Protein AF-A0A2V4H1Y3-F1 (afdb_monomer_lite)

Secondary structure (DSSP, 8-state):
--HHHHHHHHHTTT----EEEEEEES-HHHHHHHHHHHHHHHHHH-S-EEEEEEESSSS--SHHHHHHHHHHHHHHHHHHHHTT-SS-EEE-SSS-HHHHHHHHHHTTTTT-SEEEEEEES-HHHHHHHHHHHHHHHHHHHTT--HHHHHHHHHHTHHHHHHHHS--GGGEEEEEEP--PPPHHHHHHHHHHHTT-BSTTT---HHHHHHHHHTTSEEE-SSBEEE-HHHHHHHHHH-

pLDDT: mean 91.22, std 4.79, range [60.06, 97.06]

Foldseek 3Di:
DCQLVVVVVQVVDPDDAQEEEDEEEPDQLGQLVVLLLLLVCCLPPNRHHYHYQYDDDQDDDDDVSVLSLLLSLLVSLVVCVVVPNPEAEAELQDDDPVSSVSCQVCCQLLRHPWYKHKDQQCVPVQVVLCVVCSVVSSVQRGPDDNVSSNVSCNVPVVSCCCNSPNDPVRMDIDIDDHDHDPPVVLVLLLVQQVKDWPVPSPDDPVVVVVCVVVQQWDDDPTIIHGGSVVPSSNSSSD

Structure (mmCIF, N/CA/C/O backbone):
data_AF-A0A2V4H1Y3-F1
#
_entry.id   AF-A0A2V4H1Y3-F1
#
loop_
_atom_site.group_PDB
_atom_site.id
_atom_site.type_symbol
_atom_site.label_atom_id
_atom_site.label_alt_id
_atom_site.label_comp_id
_atom_site.label_asym_id
_atom_site.label_entity_id
_atom_site.label_seq_id
_atom_site.pdbx_PDB_ins_code
_atom_site.Cartn_x
_atom_site.Cartn_y
_atom_site.Cartn_z
_atom_site.occupancy
_atom_site.B_iso_or_equiv
_atom_site.auth_seq_id
_atom_site.auth_comp_id
_atom_site.auth_asym_id
_atom_site.auth_atom_id
_atom_site.pdbx_PDB_model_num
ATOM 1 N N . MET A 1 1 ? -9.860 7.111 9.047 1.00 60.06 1 MET A N 1
ATOM 2 C CA . MET A 1 1 ? -9.194 5.808 8.823 1.00 60.06 1 MET A CA 1
ATOM 3 C C . MET A 1 1 ? -10.085 4.941 7.955 1.00 60.06 1 MET A C 1
ATOM 5 O O . MET A 1 1 ? -11.280 5.110 8.003 1.00 60.06 1 MET A O 1
ATOM 9 N N . VAL A 1 2 ? -9.510 4.139 7.063 1.00 72.06 2 VAL A N 1
ATOM 10 C CA . VAL A 1 2 ? -10.258 3.482 5.963 1.00 72.06 2 VAL A CA 1
ATOM 11 C C . VAL A 1 2 ? -9.762 2.054 5.691 1.00 72.06 2 VAL A C 1
ATOM 13 O O . VAL A 1 2 ? -10.053 1.446 4.661 1.00 72.06 2 VAL A O 1
ATOM 16 N N . VAL A 1 3 ? -8.914 1.540 6.587 1.00 81.12 3 VAL A N 1
ATOM 17 C CA . VAL A 1 3 ? -8.223 0.251 6.439 1.00 81.12 3 VAL A CA 1
ATOM 18 C C . VAL A 1 3 ? -9.096 -0.892 6.950 1.00 81.12 3 VAL A C 1
ATOM 20 O O . VAL A 1 3 ? -9.232 -1.910 6.270 1.00 81.12 3 VAL A O 1
ATOM 23 N N . SER A 1 4 ? -9.717 -0.719 8.117 1.00 88.38 4 SER A N 1
ATOM 24 C CA . SER A 1 4 ? -10.612 -1.702 8.731 1.00 88.38 4 SER A CA 1
ATOM 25 C C . SER A 1 4 ? -11.875 -1.935 7.898 1.00 88.38 4 SER A C 1
ATOM 27 O O . SER A 1 4 ? -12.385 -3.052 7.868 1.00 88.38 4 SER A O 1
ATOM 29 N N . GLU A 1 5 ? -12.326 -0.929 7.154 1.00 90.38 5 GLU A N 1
ATOM 30 C CA . GLU A 1 5 ? -13.484 -0.965 6.264 1.00 90.38 5 GLU A CA 1
ATOM 31 C C . GLU A 1 5 ? -13.247 -1.846 5.037 1.00 90.38 5 GLU A C 1
ATOM 33 O O . GLU A 1 5 ? -14.104 -2.668 4.707 1.00 90.38 5 GLU A O 1
ATOM 38 N N . VAL A 1 6 ? -12.091 -1.708 4.368 1.00 90.38 6 VAL A N 1
ATOM 39 C CA . VAL A 1 6 ? -11.708 -2.605 3.258 1.00 90.38 6 VAL A CA 1
ATOM 40 C C . VAL A 1 6 ? -11.494 -4.017 3.775 1.00 90.38 6 VAL A C 1
ATOM 42 O O . VAL A 1 6 ? -11.942 -4.971 3.143 1.00 90.38 6 VAL A O 1
ATOM 45 N N . PHE A 1 7 ? -10.843 -4.160 4.932 1.00 91.56 7 PHE A N 1
ATOM 46 C CA . PHE A 1 7 ? -10.626 -5.468 5.534 1.00 91.56 7 PHE A CA 1
ATOM 47 C C . PHE A 1 7 ? -11.957 -6.164 5.852 1.00 91.56 7 PHE A C 1
ATOM 49 O O . PHE A 1 7 ? -12.139 -7.325 5.497 1.00 91.56 7 PHE A O 1
ATOM 56 N N . TRP A 1 8 ? -12.911 -5.450 6.464 1.00 90.50 8 TRP A N 1
ATOM 57 C CA . TRP A 1 8 ? -14.263 -5.953 6.717 1.00 90.50 8 TRP A CA 1
ATOM 58 C C . TRP A 1 8 ? -14.967 -6.344 5.415 1.00 90.50 8 TRP A C 1
ATOM 60 O O . TRP A 1 8 ? -15.490 -7.451 5.323 1.00 90.50 8 TRP A O 1
ATOM 70 N N . TYR A 1 9 ? -14.934 -5.491 4.390 1.00 91.06 9 TYR A N 1
ATOM 71 C CA . TYR A 1 9 ? -15.562 -5.786 3.101 1.00 91.06 9 TYR A CA 1
ATOM 72 C C . TYR A 1 9 ? -15.002 -7.059 2.467 1.00 91.06 9 TYR A C 1
ATOM 74 O O . TYR A 1 9 ? -15.755 -7.978 2.157 1.00 91.06 9 TYR A O 1
ATOM 82 N N . LEU A 1 10 ? -13.676 -7.157 2.360 1.00 91.06 10 LEU A N 1
ATOM 83 C CA . LEU A 1 10 ? -13.005 -8.325 1.795 1.00 91.06 10 LEU A CA 1
ATOM 84 C C . LEU A 1 10 ? -13.256 -9.593 2.621 1.00 91.06 10 LEU A C 1
ATOM 86 O O . LEU A 1 10 ? -13.407 -10.667 2.048 1.00 91.06 10 LEU A O 1
ATOM 90 N N . ARG A 1 11 ? -13.370 -9.494 3.951 1.00 88.06 11 ARG A N 1
ATOM 91 C CA . ARG A 1 11 ? -13.709 -10.640 4.813 1.00 88.06 11 ARG A CA 1
ATOM 92 C C . ARG A 1 11 ? -15.127 -11.166 4.629 1.00 88.06 11 ARG A C 1
ATOM 94 O O . ARG A 1 11 ? -15.371 -12.315 4.979 1.00 88.06 11 ARG A O 1
ATOM 101 N N . ASN A 1 12 ? -16.037 -10.346 4.111 1.00 86.31 12 ASN A N 1
ATOM 102 C CA . ASN A 1 12 ? -17.394 -10.761 3.753 1.00 86.31 12 ASN A CA 1
ATOM 103 C C . ASN A 1 12 ? -17.487 -11.297 2.312 1.00 86.31 12 ASN A C 1
ATOM 105 O O . ASN A 1 12 ? -18.580 -11.592 1.836 1.00 86.31 12 ASN A O 1
ATOM 109 N N . THR A 1 13 ? -16.352 -11.434 1.622 1.00 85.69 13 THR A N 1
ATOM 110 C CA . THR A 1 13 ? -16.240 -12.174 0.358 1.00 85.69 13 THR A CA 1
ATOM 111 C C . THR A 1 13 ? -15.663 -13.573 0.609 1.00 85.69 13 THR A C 1
ATOM 113 O O . THR A 1 13 ? -15.287 -13.901 1.734 1.00 85.69 13 THR A O 1
ATOM 116 N N . ASP A 1 14 ? -15.528 -14.395 -0.435 1.00 81.94 14 ASP A N 1
ATOM 117 C CA . ASP A 1 14 ? -14.925 -15.738 -0.343 1.00 81.94 14 ASP A CA 1
ATOM 118 C C . ASP A 1 14 ? -13.389 -15.727 -0.127 1.00 81.94 14 ASP A C 1
ATOM 120 O O . ASP A 1 14 ? -12.725 -16.767 -0.179 1.00 81.94 14 ASP A O 1
ATOM 124 N N . GLU A 1 15 ? -12.795 -14.558 0.123 1.00 84.69 15 GLU A N 1
ATOM 125 C CA . GLU A 1 15 ? -11.355 -14.367 0.279 1.00 84.69 15 GLU A CA 1
ATOM 126 C C . GLU A 1 15 ? -10.879 -14.606 1.722 1.00 84.69 15 GLU A C 1
ATOM 128 O O . GLU A 1 15 ? -11.427 -14.107 2.711 1.00 84.69 15 GLU A O 1
ATOM 133 N N . LYS A 1 16 ? -9.773 -15.344 1.865 1.00 87.75 16 LYS A N 1
ATOM 134 C CA . LYS A 1 16 ? -9.133 -15.585 3.165 1.00 87.75 16 LYS A CA 1
ATOM 135 C C . LYS A 1 16 ? -8.037 -14.556 3.414 1.00 87.75 16 LYS A C 1
ATOM 137 O O . LYS A 1 16 ? -6.903 -14.749 2.995 1.00 87.75 16 LYS A O 1
ATOM 142 N N . LEU A 1 17 ? -8.361 -13.498 4.152 1.00 91.12 17 LEU A N 1
ATOM 143 C CA . LEU A 1 17 ? -7.362 -12.528 4.610 1.00 91.12 17 LEU A CA 1
ATOM 144 C C . LEU A 1 17 ? -6.677 -13.019 5.890 1.00 91.12 17 LEU A C 1
ATOM 146 O O . LEU A 1 17 ? -7.349 -13.312 6.883 1.00 91.12 17 LEU A O 1
ATOM 150 N N . PHE A 1 18 ? -5.349 -13.082 5.866 1.00 91.06 18 PHE A N 1
ATOM 151 C CA . PHE A 1 18 ? -4.512 -13.470 7.008 1.00 91.06 18 PHE A CA 1
ATOM 152 C C . PHE A 1 18 ? -3.329 -12.520 7.244 1.00 91.06 18 PHE A C 1
ATOM 154 O O . PHE A 1 18 ? -2.670 -12.622 8.281 1.00 91.06 18 PHE A O 1
ATOM 161 N N . ASP A 1 19 ? -3.083 -11.590 6.319 1.00 93.88 19 ASP A N 1
ATOM 162 C CA . ASP A 1 19 ? -1.960 -10.659 6.344 1.00 93.88 19 ASP A CA 1
ATOM 163 C C . ASP A 1 19 ? -2.414 -9.236 5.963 1.00 93.88 19 ASP A C 1
ATOM 165 O O . ASP A 1 19 ? -3.340 -9.071 5.162 1.00 93.88 19 ASP A O 1
ATOM 169 N N . VAL A 1 20 ? -1.798 -8.220 6.568 1.00 95.25 20 VAL A N 1
ATOM 170 C CA . VAL A 1 20 ? -2.053 -6.794 6.336 1.00 95.25 20 VAL A CA 1
ATOM 171 C C . VAL A 1 20 ? -0.732 -6.025 6.391 1.00 95.25 20 VAL A C 1
ATOM 173 O O . VAL A 1 20 ? -0.161 -5.819 7.463 1.00 95.25 20 VAL A O 1
ATOM 176 N N . SER A 1 21 ? -0.287 -5.515 5.245 1.00 96.31 21 SER A N 1
ATOM 177 C CA . SER A 1 21 ? 0.838 -4.578 5.169 1.00 96.31 21 SER A CA 1
ATOM 178 C C . SER A 1 21 ? 0.342 -3.136 5.294 1.00 96.31 21 SER A C 1
ATOM 180 O O . SER A 1 21 ? -0.512 -2.690 4.527 1.00 96.31 21 SER A O 1
ATOM 182 N N . LEU A 1 22 ? 0.883 -2.392 6.258 1.00 96.06 22 LEU A N 1
ATOM 183 C CA . LEU A 1 22 ? 0.564 -0.988 6.511 1.00 96.06 22 LEU A CA 1
ATOM 184 C C . LEU A 1 22 ? 1.765 -0.121 6.138 1.00 96.06 22 LEU A C 1
ATOM 186 O O . LEU A 1 22 ? 2.833 -0.251 6.738 1.00 96.06 22 LEU A O 1
ATOM 190 N N . ILE A 1 23 ? 1.575 0.779 5.175 1.00 95.75 23 ILE A N 1
ATOM 191 C CA . ILE A 1 23 ? 2.561 1.795 4.796 1.00 95.75 23 ILE A CA 1
ATOM 192 C C . ILE A 1 23 ? 2.151 3.122 5.440 1.00 95.75 23 ILE A C 1
ATOM 194 O O . ILE A 1 23 ? 1.017 3.567 5.258 1.00 95.75 23 ILE A O 1
ATOM 198 N N . PHE A 1 24 ? 3.045 3.747 6.204 1.00 94.50 24 PHE A N 1
ATOM 199 C CA . PHE A 1 24 ? 2.725 4.956 6.967 1.00 94.50 24 PHE A CA 1
ATOM 200 C C . PHE A 1 24 ? 3.947 5.853 7.198 1.00 94.50 24 PHE A C 1
ATOM 202 O O . PHE A 1 24 ? 5.081 5.404 7.064 1.00 94.50 24 PHE A O 1
ATOM 209 N N . THR A 1 25 ? 3.730 7.127 7.525 1.00 93.88 25 THR A N 1
ATOM 210 C CA . THR A 1 25 ? 4.806 8.100 7.783 1.00 93.88 25 THR A CA 1
ATOM 211 C C . THR A 1 25 ? 5.303 8.032 9.228 1.00 93.88 25 THR A C 1
ATOM 213 O O . THR A 1 25 ? 4.607 7.547 10.116 1.00 93.88 25 THR A O 1
ATOM 216 N N . ASP A 1 26 ? 6.499 8.561 9.486 1.00 91.69 26 ASP A N 1
ATOM 217 C CA . ASP A 1 26 ? 7.096 8.702 10.827 1.00 91.69 26 ASP A CA 1
ATOM 218 C C . ASP A 1 26 ? 6.431 9.809 11.682 1.00 91.69 26 ASP A C 1
ATOM 220 O O . ASP A 1 26 ? 7.078 10.514 12.450 1.00 91.69 26 ASP A O 1
ATOM 224 N N . ASP A 1 27 ? 5.124 10.000 11.519 1.00 92.75 27 ASP A N 1
ATOM 225 C CA . ASP A 1 27 ? 4.316 10.925 12.304 1.00 92.75 27 ASP A CA 1
ATOM 226 C C . ASP A 1 27 ? 3.672 10.198 13.494 1.00 92.75 27 ASP A C 1
ATOM 228 O O . ASP A 1 27 ? 3.141 9.094 13.354 1.00 92.75 27 ASP A O 1
ATOM 232 N N . GLU A 1 28 ? 3.719 10.806 14.679 1.00 92.94 28 GLU A N 1
ATOM 233 C CA . GLU A 1 28 ? 3.228 10.187 15.916 1.00 92.94 28 GLU A CA 1
ATOM 234 C C . GLU A 1 28 ? 1.710 9.960 15.901 1.00 92.94 28 GLU A C 1
ATOM 236 O O . GLU A 1 28 ? 1.246 8.935 16.408 1.00 92.94 28 GLU A O 1
ATOM 241 N N . GLU A 1 29 ? 0.939 10.862 15.282 1.00 92.25 29 GLU A N 1
ATOM 242 C CA . GLU A 1 29 ? -0.508 10.685 15.125 1.00 92.25 29 GLU A CA 1
ATOM 243 C C . GLU A 1 29 ? -0.817 9.521 14.193 1.00 92.25 29 GLU A C 1
ATOM 245 O O . GLU A 1 29 ? -1.682 8.687 14.476 1.00 92.25 29 GLU A O 1
ATOM 250 N N . ILE A 1 30 ? -0.051 9.410 13.109 1.00 92.75 30 ILE A N 1
ATOM 251 C CA . ILE A 1 30 ? -0.186 8.303 12.169 1.00 92.75 30 ILE A CA 1
ATOM 252 C C . ILE A 1 30 ? 0.199 6.969 12.821 1.00 92.75 30 ILE A C 1
ATOM 254 O O . ILE A 1 30 ? -0.528 5.988 12.656 1.00 92.75 30 ILE A O 1
ATOM 258 N N . LYS A 1 31 ? 1.281 6.909 13.606 1.00 94.94 31 LYS A N 1
ATOM 259 C CA . LYS A 1 31 ? 1.677 5.695 14.344 1.00 94.94 31 LYS A CA 1
ATOM 260 C C . LYS A 1 31 ? 0.615 5.251 15.347 1.00 94.94 31 LYS A C 1
ATOM 262 O O . LYS A 1 31 ? 0.301 4.061 15.412 1.00 94.94 31 LYS A O 1
ATOM 267 N N . ALA A 1 32 ? 0.049 6.190 16.107 1.00 96.06 32 ALA A N 1
ATOM 268 C CA . ALA A 1 32 ? -1.041 5.893 17.031 1.00 96.06 32 ALA A CA 1
ATOM 269 C C . ALA A 1 32 ? -2.267 5.351 16.277 1.00 96.06 32 ALA A C 1
ATOM 271 O O . ALA A 1 32 ? -2.814 4.313 16.652 1.00 96.06 32 ALA A O 1
ATOM 272 N N . GLY A 1 33 ? -2.633 5.975 15.152 1.00 95.25 33 GLY A N 1
ATOM 273 C CA . GLY A 1 33 ? -3.689 5.486 14.264 1.00 95.25 33 GLY A CA 1
ATOM 274 C C . GLY A 1 33 ? -3.420 4.076 13.725 1.00 95.25 33 GLY A C 1
ATOM 275 O O . GLY A 1 33 ? -4.311 3.231 13.744 1.00 95.25 33 GLY A O 1
ATOM 276 N N . VAL A 1 34 ? -2.186 3.777 13.307 1.00 95.69 34 VAL A N 1
ATOM 277 C CA . VAL A 1 34 ? -1.766 2.435 12.863 1.00 95.69 34 VAL A CA 1
ATOM 278 C C . VAL A 1 34 ? -1.957 1.398 13.969 1.00 95.69 34 VAL A C 1
ATOM 280 O O . VAL A 1 34 ? -2.551 0.347 13.727 1.00 95.69 34 VAL A O 1
ATOM 283 N N . ASN A 1 35 ? -1.514 1.690 15.192 1.00 97.06 35 ASN A N 1
ATOM 284 C CA . ASN A 1 35 ? -1.723 0.800 16.333 1.00 97.06 35 ASN A CA 1
ATOM 285 C C . ASN A 1 35 ? -3.217 0.609 16.641 1.00 97.06 35 ASN A C 1
ATOM 287 O O . ASN A 1 35 ? -3.638 -0.513 16.928 1.00 97.06 35 ASN A O 1
ATOM 291 N N . ALA A 1 36 ? -4.027 1.661 16.522 1.00 96.75 36 ALA A N 1
ATOM 292 C CA . ALA A 1 36 ? -5.471 1.575 16.702 1.00 96.75 36 ALA A CA 1
ATOM 293 C C . ALA A 1 36 ? -6.147 0.713 15.619 1.00 96.75 36 ALA A C 1
ATOM 295 O O . ALA A 1 36 ? -6.970 -0.135 15.955 1.00 96.75 36 ALA A O 1
ATOM 296 N N . VAL A 1 37 ? -5.736 0.823 14.346 1.0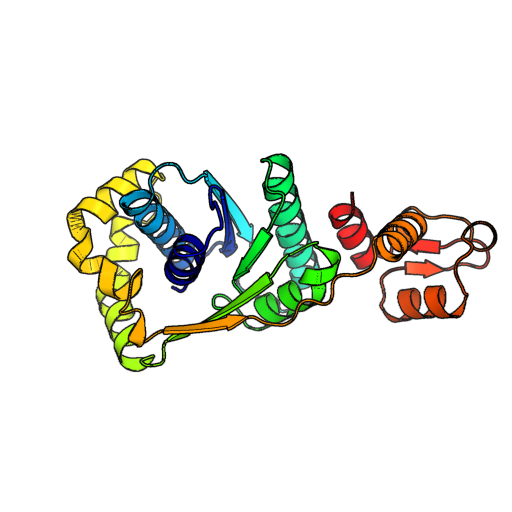0 95.88 37 VAL A N 1
ATOM 297 C CA . VAL A 1 37 ? -6.185 -0.068 13.253 1.00 95.88 37 VAL A CA 1
ATOM 298 C C . VAL A 1 37 ? -5.825 -1.527 13.544 1.00 95.88 37 VAL A C 1
ATOM 300 O O . VAL A 1 37 ? -6.664 -2.414 13.378 1.00 95.88 37 VAL A O 1
ATOM 303 N N . ILE A 1 38 ? -4.595 -1.792 13.995 1.00 96.56 38 ILE A N 1
ATOM 304 C CA . ILE A 1 38 ? -4.155 -3.147 14.361 1.00 96.56 38 ILE A CA 1
ATOM 305 C C . ILE A 1 38 ? -5.030 -3.696 15.490 1.00 96.56 38 ILE A C 1
ATOM 307 O O . ILE A 1 38 ? -5.524 -4.822 15.393 1.00 96.56 38 ILE A O 1
ATOM 311 N N . GLY A 1 39 ? -5.258 -2.890 16.531 1.00 96.38 39 GLY A N 1
ATOM 312 C CA . GLY A 1 39 ? -6.144 -3.229 17.640 1.00 96.38 39 GLY A CA 1
ATOM 313 C C . GLY A 1 39 ? -7.565 -3.541 17.169 1.00 96.38 39 GLY A C 1
ATOM 314 O O . GLY A 1 39 ? -8.099 -4.591 17.527 1.00 96.38 39 GLY A O 1
ATOM 315 N N . ALA A 1 40 ? -8.129 -2.693 16.304 1.00 96.19 40 ALA A N 1
ATOM 316 C CA . ALA A 1 40 ? -9.468 -2.839 15.738 1.00 96.19 40 ALA A CA 1
ATOM 317 C C . ALA A 1 40 ? -9.634 -4.139 14.945 1.00 96.19 40 ALA A C 1
ATOM 319 O O . ALA A 1 40 ? -10.628 -4.850 15.086 1.00 96.19 40 ALA A O 1
ATOM 320 N N . ILE A 1 41 ? -8.675 -4.465 14.077 1.00 95.38 41 ILE A N 1
ATOM 321 C CA . ILE A 1 41 ? -8.754 -5.657 13.225 1.00 95.38 41 ILE A CA 1
ATOM 322 C C . ILE A 1 41 ? -8.522 -6.922 14.061 1.00 95.38 41 ILE A C 1
ATOM 324 O O . ILE A 1 41 ? -9.270 -7.893 13.932 1.00 95.38 41 ILE A O 1
ATOM 328 N N . ARG A 1 42 ? -7.532 -6.935 14.961 1.00 94.56 42 ARG A N 1
ATOM 329 C CA . ARG A 1 42 ? -7.266 -8.112 15.806 1.00 94.56 42 ARG A CA 1
ATOM 330 C C . ARG A 1 42 ? -8.359 -8.385 16.821 1.00 94.56 42 ARG A C 1
ATOM 332 O O . ARG A 1 42 ? -8.636 -9.556 17.093 1.00 94.56 42 ARG A O 1
ATOM 339 N N . SER A 1 43 ? -8.983 -7.344 17.374 1.00 94.50 43 SER A N 1
ATOM 340 C CA . SER A 1 43 ? -10.061 -7.512 18.349 1.00 94.50 43 SER A CA 1
ATOM 341 C C . SER A 1 43 ? -11.199 -8.345 17.760 1.00 94.50 43 SER A C 1
ATOM 343 O O . SER A 1 43 ? -11.645 -9.281 18.430 1.00 94.50 43 SER A O 1
ATOM 345 N N . ARG A 1 44 ? -11.562 -8.072 16.496 1.00 92.31 44 ARG A N 1
ATOM 346 C CA . ARG A 1 44 ? -12.683 -8.680 15.766 1.00 92.31 44 ARG A CA 1
ATOM 347 C C . ARG A 1 44 ? -12.330 -9.949 14.982 1.00 92.31 44 ARG A C 1
ATOM 349 O O . ARG A 1 44 ? -13.144 -10.866 14.938 1.00 92.31 44 ARG A O 1
ATOM 356 N N . TYR A 1 45 ? -11.144 -10.030 14.373 1.00 91.69 45 TYR A N 1
ATOM 357 C CA . TYR A 1 45 ? -10.790 -11.126 13.452 1.00 91.69 45 TYR A CA 1
ATOM 358 C C . TYR A 1 45 ? -9.676 -12.058 13.945 1.00 91.69 45 TYR A C 1
ATOM 360 O O . TYR A 1 45 ? -9.395 -13.062 13.288 1.00 91.69 45 TYR A O 1
ATOM 368 N N . GLY A 1 46 ? -9.057 -11.770 15.093 1.00 88.31 46 GLY A N 1
ATOM 369 C CA . GLY A 1 46 ? -8.063 -12.643 15.716 1.00 88.31 46 GLY A CA 1
ATOM 370 C C . GLY A 1 46 ? -6.707 -12.650 15.005 1.00 88.31 46 GLY A C 1
ATOM 371 O O . GLY A 1 46 ? -6.089 -11.600 14.838 1.00 88.31 46 GLY A O 1
ATOM 372 N N . ASN A 1 47 ? -6.222 -13.847 14.652 1.00 88.19 47 ASN A N 1
ATOM 373 C CA . ASN A 1 47 ? -4.853 -14.118 14.187 1.00 88.19 47 ASN A CA 1
ATOM 374 C C . ASN A 1 47 ? -4.567 -13.546 12.785 1.00 88.19 47 ASN A C 1
ATOM 376 O O . ASN A 1 47 ? -4.467 -14.289 11.812 1.00 88.19 47 ASN A O 1
ATOM 380 N N . ILE A 1 48 ? -4.421 -12.224 12.705 1.00 93.56 48 ILE A N 1
ATOM 381 C CA . ILE A 1 48 ? -3.978 -11.488 11.519 1.00 93.56 48 ILE A CA 1
ATOM 382 C C . ILE A 1 48 ? -2.528 -11.041 11.725 1.00 93.56 48 ILE A C 1
ATOM 384 O O . ILE A 1 48 ? -2.184 -10.451 12.763 1.00 93.56 48 ILE A O 1
ATOM 388 N N . ARG A 1 49 ? -1.672 -11.346 10.746 1.00 94.56 49 ARG A N 1
ATOM 389 C CA . ARG A 1 49 ? -0.293 -10.855 10.692 1.00 94.56 49 ARG A CA 1
ATOM 390 C C . ARG A 1 49 ? -0.295 -9.415 10.181 1.00 94.56 49 ARG A C 1
ATOM 392 O O . ARG A 1 49 ? -1.056 -9.092 9.277 1.00 94.56 49 ARG A O 1
ATOM 399 N N . PHE A 1 50 ? 0.526 -8.564 10.789 1.00 95.44 50 PHE A N 1
ATOM 400 C CA . PHE A 1 50 ? 0.705 -7.184 10.352 1.00 95.44 50 PHE A CA 1
ATOM 401 C C . PHE A 1 50 ? 2.164 -6.944 10.005 1.00 95.44 50 PHE A C 1
ATOM 403 O O . PHE A 1 50 ? 3.044 -7.278 10.800 1.00 95.44 50 PHE A O 1
ATOM 410 N N . HIS A 1 51 ? 2.398 -6.309 8.861 1.00 96.00 51 HIS A N 1
ATOM 411 C CA . HIS A 1 51 ? 3.706 -5.781 8.480 1.00 96.00 51 HIS A CA 1
ATOM 412 C C . HIS A 1 51 ? 3.650 -4.263 8.480 1.00 96.00 51 HIS A C 1
ATOM 414 O O . HIS A 1 51 ? 2.676 -3.656 8.031 1.00 96.00 51 HIS A O 1
ATOM 420 N N . ARG A 1 52 ? 4.687 -3.636 9.026 1.00 95.75 52 ARG A N 1
ATOM 421 C CA . ARG A 1 52 ? 4.759 -2.187 9.217 1.00 95.75 52 ARG A CA 1
ATOM 422 C C . ARG A 1 52 ? 5.885 -1.634 8.360 1.00 95.75 52 ARG A C 1
ATOM 424 O O . ARG A 1 52 ? 7.050 -1.921 8.616 1.00 95.75 52 ARG A O 1
ATOM 431 N N . HIS A 1 53 ? 5.535 -0.807 7.387 1.00 96.25 53 HIS A N 1
ATOM 432 C CA . HIS A 1 53 ? 6.475 -0.205 6.452 1.00 96.25 53 HIS A CA 1
ATOM 433 C C . HIS A 1 53 ? 6.472 1.309 6.654 1.00 96.25 53 HIS A C 1
ATOM 435 O O . HIS A 1 53 ? 5.604 2.027 6.158 1.00 96.25 53 HIS A O 1
ATOM 441 N N . MET A 1 54 ? 7.429 1.789 7.445 1.00 95.00 54 MET A N 1
ATOM 442 C CA . MET A 1 54 ? 7.510 3.200 7.803 1.00 95.00 54 MET A CA 1
ATOM 443 C C . MET A 1 54 ? 8.304 3.996 6.768 1.00 95.00 54 MET A C 1
ATOM 445 O O . MET A 1 54 ? 9.399 3.607 6.362 1.00 95.00 54 MET A O 1
ATOM 449 N N . ILE A 1 55 ? 7.771 5.156 6.415 1.00 94.31 55 ILE A N 1
ATOM 450 C CA . ILE A 1 55 ? 8.380 6.142 5.538 1.00 94.31 55 ILE A CA 1
ATOM 451 C C . ILE A 1 55 ? 8.918 7.295 6.391 1.00 94.31 55 ILE A C 1
ATOM 453 O O . ILE A 1 55 ? 8.205 7.844 7.228 1.00 94.31 55 ILE A O 1
ATOM 457 N N . ARG A 1 56 ? 10.172 7.699 6.158 1.00 91.62 56 ARG A N 1
ATOM 458 C CA . ARG A 1 56 ? 10.875 8.734 6.947 1.00 91.62 56 ARG A CA 1
ATOM 459 C C . ARG A 1 56 ? 10.688 10.162 6.417 1.00 91.62 56 ARG A C 1
ATOM 461 O O . ARG A 1 56 ? 11.550 11.015 6.601 1.00 91.62 56 ARG A O 1
ATOM 468 N N . TYR A 1 57 ? 9.578 10.417 5.738 1.00 89.38 57 TYR A N 1
ATOM 469 C CA . TYR A 1 57 ? 9.176 11.739 5.267 1.00 89.38 57 TYR A CA 1
ATOM 470 C C . TYR A 1 57 ? 7.653 11.867 5.331 1.00 89.38 57 TYR A C 1
ATOM 472 O O . TYR A 1 57 ? 6.934 10.872 5.404 1.00 89.38 57 TYR A O 1
ATOM 480 N N . GLN A 1 58 ? 7.167 13.108 5.335 1.00 85.12 58 GLN A N 1
ATOM 481 C CA . GLN A 1 58 ? 5.747 13.415 5.526 1.00 85.12 58 GLN A CA 1
ATOM 482 C C . GLN A 1 58 ? 4.939 13.394 4.223 1.00 85.12 58 GLN A C 1
ATOM 484 O O . GLN A 1 58 ? 3.754 13.063 4.235 1.00 85.12 58 GLN A O 1
ATOM 489 N N . ASP A 1 59 ? 5.563 13.755 3.100 1.00 87.88 59 ASP A N 1
ATOM 490 C CA . ASP A 1 59 ? 4.920 13.774 1.787 1.00 87.88 59 ASP A CA 1
ATOM 491 C C . ASP A 1 59 ? 5.949 13.562 0.667 1.00 87.88 59 ASP A C 1
ATOM 493 O O . ASP A 1 59 ? 7.149 13.727 0.884 1.00 87.88 59 ASP A O 1
ATOM 497 N N . ILE A 1 60 ? 5.468 13.201 -0.523 1.00 90.19 60 ILE A N 1
ATOM 498 C CA . ILE A 1 60 ? 6.288 13.085 -1.734 1.00 90.19 60 ILE A CA 1
ATOM 499 C C . ILE A 1 60 ? 6.335 14.461 -2.400 1.00 90.19 60 ILE A C 1
ATOM 501 O O . ILE A 1 60 ? 5.338 14.910 -2.969 1.00 90.19 60 ILE A O 1
ATOM 505 N N . THR A 1 61 ? 7.483 15.132 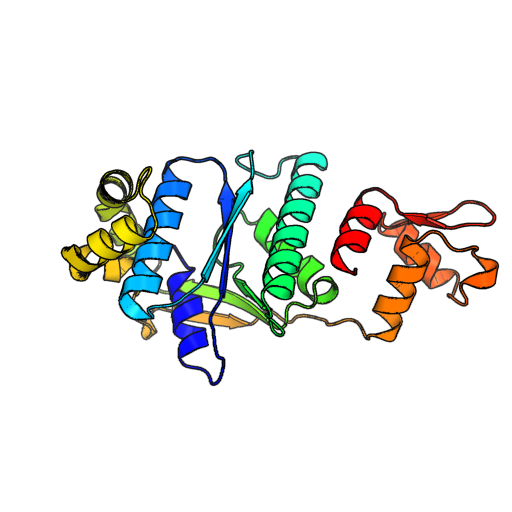-2.329 1.00 92.19 61 THR A N 1
ATOM 506 C CA . THR A 1 61 ? 7.667 16.493 -2.870 1.00 92.19 61 THR A CA 1
ATOM 507 C C . THR A 1 61 ? 8.644 16.573 -4.036 1.00 92.19 61 THR A C 1
ATOM 509 O O . THR A 1 61 ? 8.742 17.612 -4.686 1.00 92.19 61 THR A O 1
ATOM 512 N N . ASP A 1 62 ? 9.360 15.488 -4.311 1.00 93.25 62 ASP A N 1
ATOM 513 C CA . ASP A 1 62 ? 10.408 15.408 -5.323 1.00 93.25 62 ASP A CA 1
ATOM 514 C C . ASP A 1 62 ? 10.566 13.967 -5.833 1.00 93.25 62 ASP A C 1
ATOM 516 O O . ASP A 1 62 ? 9.877 13.036 -5.406 1.00 93.25 62 ASP A O 1
ATOM 520 N N . ASN A 1 63 ? 11.471 13.783 -6.793 1.00 90.50 63 ASN A N 1
ATOM 521 C CA . ASN A 1 63 ? 11.704 12.478 -7.400 1.00 90.50 63 ASN A CA 1
ATOM 522 C C . ASN A 1 63 ? 12.374 11.484 -6.445 1.00 90.50 63 ASN A C 1
ATOM 524 O O . ASN A 1 63 ? 12.162 10.286 -6.601 1.00 90.50 63 ASN A O 1
ATOM 528 N N . ASP A 1 64 ? 13.165 11.939 -5.477 1.00 92.31 64 ASP A N 1
ATOM 529 C CA . ASP A 1 64 ? 13.883 11.033 -4.578 1.00 92.31 64 ASP A CA 1
ATOM 530 C C . ASP A 1 64 ? 12.934 10.464 -3.518 1.00 92.31 64 ASP A C 1
ATOM 532 O O . ASP A 1 64 ? 12.864 9.249 -3.344 1.00 92.31 64 ASP A O 1
ATOM 536 N N . SER A 1 65 ? 12.075 11.303 -2.935 1.00 93.75 65 SER A N 1
ATOM 537 C CA . SER A 1 65 ? 10.963 10.858 -2.085 1.00 93.75 65 SER A CA 1
ATOM 538 C C . SER A 1 65 ? 9.999 9.923 -2.828 1.00 93.75 65 SER A C 1
ATOM 540 O O . SER A 1 65 ? 9.543 8.933 -2.254 1.00 93.75 65 SER A O 1
ATOM 542 N N . LEU A 1 66 ? 9.736 10.156 -4.122 1.00 93.31 66 LEU A N 1
ATOM 543 C CA . LEU A 1 66 ? 8.947 9.238 -4.952 1.00 93.31 66 LEU A CA 1
ATOM 544 C C . LEU A 1 66 ? 9.621 7.865 -5.109 1.00 93.31 66 LEU A C 1
ATOM 546 O O . LEU A 1 66 ? 8.961 6.833 -4.982 1.00 93.31 66 LEU A O 1
ATOM 550 N N . LYS A 1 67 ? 10.925 7.828 -5.389 1.00 92.56 67 LYS A N 1
ATOM 551 C CA . LYS A 1 67 ? 11.676 6.571 -5.531 1.00 92.56 67 LYS A CA 1
ATOM 552 C C . LYS A 1 67 ? 11.744 5.812 -4.214 1.00 92.56 67 LYS A C 1
ATOM 554 O O . LYS A 1 67 ? 11.522 4.604 -4.196 1.00 92.56 67 LYS A O 1
ATOM 559 N N . ASP A 1 68 ? 11.986 6.513 -3.112 1.00 94.25 68 ASP A N 1
ATOM 560 C CA . ASP A 1 68 ? 11.967 5.921 -1.778 1.00 94.25 68 ASP A CA 1
ATOM 561 C C . ASP A 1 68 ? 10.586 5.344 -1.454 1.00 94.25 68 ASP A C 1
ATOM 563 O O . ASP A 1 68 ? 10.490 4.233 -0.931 1.00 94.25 68 ASP A O 1
ATOM 567 N N . PHE A 1 69 ? 9.507 6.046 -1.824 1.00 95.56 69 PHE A N 1
ATOM 568 C CA . PHE A 1 69 ? 8.145 5.523 -1.685 1.00 95.56 69 PHE A CA 1
ATOM 569 C C . PHE A 1 69 ? 7.965 4.212 -2.450 1.00 95.56 69 PHE A C 1
ATOM 571 O O . PHE A 1 69 ? 7.442 3.240 -1.908 1.00 95.56 69 PHE A O 1
ATOM 578 N N . LEU A 1 70 ? 8.416 4.181 -3.707 1.00 94.75 70 LEU A N 1
ATOM 579 C CA . LEU A 1 70 ? 8.324 2.997 -4.549 1.00 94.75 70 LEU A CA 1
ATOM 580 C C . LEU A 1 70 ? 9.110 1.830 -3.957 1.00 94.75 70 LEU A C 1
ATOM 582 O O . LEU A 1 70 ? 8.567 0.737 -3.888 1.00 94.75 70 LEU A O 1
ATOM 586 N N . ARG A 1 71 ? 10.327 2.050 -3.446 1.00 94.62 71 ARG A N 1
ATOM 587 C CA . ARG A 1 71 ? 11.097 1.004 -2.749 1.00 94.62 71 ARG A CA 1
ATOM 588 C C . ARG A 1 71 ? 10.329 0.438 -1.554 1.00 94.62 71 ARG A C 1
ATOM 590 O O . ARG A 1 71 ? 10.262 -0.775 -1.388 1.00 94.62 71 ARG A O 1
ATOM 597 N N . VAL A 1 72 ? 9.712 1.298 -0.741 1.00 96.06 72 VAL A N 1
ATOM 598 C CA . VAL A 1 72 ? 8.886 0.865 0.400 1.00 96.06 72 VAL A CA 1
ATOM 599 C C . VAL A 1 72 ? 7.673 0.054 -0.065 1.00 96.06 72 VAL A C 1
ATOM 601 O O . VAL A 1 72 ? 7.384 -0.993 0.510 1.00 96.06 72 VAL A O 1
ATOM 604 N N . PHE A 1 73 ? 6.991 0.500 -1.121 1.00 95.88 73 PHE A N 1
ATOM 605 C CA . PHE A 1 73 ? 5.852 -0.206 -1.707 1.00 95.88 73 PHE A CA 1
ATOM 606 C C . PHE A 1 73 ? 6.246 -1.584 -2.258 1.00 95.88 73 PHE A C 1
ATOM 608 O O . PHE A 1 73 ? 5.594 -2.580 -1.951 1.00 95.88 73 PHE A O 1
ATOM 615 N N . VAL A 1 74 ? 7.346 -1.652 -3.010 1.00 93.56 74 VAL A N 1
ATOM 616 C CA . VAL A 1 74 ? 7.906 -2.894 -3.554 1.00 93.56 74 VAL A CA 1
ATOM 617 C C . VAL A 1 74 ? 8.263 -3.873 -2.438 1.00 93.56 74 VAL A C 1
ATOM 619 O O . VAL A 1 74 ? 7.844 -5.029 -2.482 1.00 93.56 74 VAL A O 1
ATOM 622 N N . ASN A 1 75 ? 8.949 -3.403 -1.396 1.00 93.56 75 ASN A N 1
ATOM 623 C CA . ASN A 1 75 ? 9.300 -4.230 -0.243 1.00 93.56 75 ASN A CA 1
ATOM 624 C C . ASN A 1 75 ? 8.057 -4.760 0.482 1.00 93.56 75 ASN A C 1
ATOM 626 O O . ASN A 1 75 ? 8.024 -5.927 0.854 1.00 93.56 75 ASN A O 1
ATOM 630 N N . ALA A 1 76 ? 7.007 -3.945 0.629 1.00 95.69 76 ALA A N 1
ATOM 631 C CA . ALA A 1 76 ? 5.754 -4.382 1.246 1.00 95.69 76 ALA A CA 1
ATOM 632 C C . ALA A 1 76 ? 5.071 -5.521 0.472 1.00 95.69 76 ALA A C 1
ATOM 634 O O . ALA A 1 76 ? 4.491 -6.426 1.076 1.00 95.69 76 ALA A O 1
ATOM 635 N N . ILE A 1 77 ? 5.159 -5.496 -0.859 1.00 94.88 77 ILE A N 1
ATOM 636 C CA . ILE A 1 77 ? 4.653 -6.564 -1.728 1.00 94.88 77 ILE A CA 1
ATOM 637 C C . ILE A 1 77 ? 5.529 -7.814 -1.619 1.00 94.88 77 ILE A C 1
ATOM 639 O O . ILE A 1 77 ? 4.998 -8.916 -1.467 1.00 94.88 77 ILE A O 1
ATOM 643 N N . GLY A 1 78 ? 6.853 -7.650 -1.670 1.00 92.06 78 GLY A N 1
ATOM 644 C CA . GLY A 1 78 ? 7.810 -8.744 -1.500 1.00 92.06 78 GLY A CA 1
ATOM 645 C C . GLY A 1 78 ? 7.622 -9.463 -0.165 1.00 92.06 78 GLY A C 1
ATOM 646 O O . GLY A 1 78 ? 7.496 -10.686 -0.135 1.00 92.06 78 GLY A O 1
ATOM 647 N N . ASP A 1 79 ? 7.484 -8.710 0.928 1.00 93.25 79 ASP A N 1
ATOM 648 C CA . ASP A 1 79 ? 7.222 -9.258 2.257 1.00 93.25 79 ASP A CA 1
ATOM 649 C C . ASP A 1 79 ? 5.895 -10.018 2.300 1.00 93.25 79 ASP A C 1
ATOM 651 O O . ASP A 1 79 ? 5.862 -11.148 2.788 1.00 93.25 79 ASP A O 1
ATOM 655 N N . ALA A 1 80 ? 4.814 -9.474 1.732 1.00 93.19 80 ALA A N 1
ATOM 656 C CA . ALA A 1 80 ? 3.533 -10.180 1.672 1.00 93.19 80 ALA A CA 1
ATOM 657 C C . ALA A 1 80 ? 3.645 -11.525 0.925 1.00 93.19 80 ALA A C 1
ATOM 659 O O . ALA A 1 80 ? 3.115 -12.541 1.393 1.00 93.19 80 ALA A O 1
ATOM 660 N N . ARG A 1 81 ? 4.372 -11.561 -0.202 1.00 92.19 81 ARG A N 1
ATOM 661 C CA . ARG A 1 81 ? 4.615 -12.786 -0.988 1.00 92.19 81 ARG A CA 1
ATOM 662 C C . ARG A 1 81 ? 5.485 -13.796 -0.244 1.00 92.19 81 ARG A C 1
ATOM 664 O O . ARG A 1 81 ? 5.126 -14.969 -0.186 1.00 92.19 81 ARG A O 1
ATOM 671 N N . ASN A 1 82 ? 6.568 -13.349 0.394 1.00 92.88 82 ASN A N 1
ATOM 672 C CA . ASN A 1 82 ? 7.445 -14.192 1.223 1.00 92.88 82 ASN A CA 1
ATOM 673 C C . ASN A 1 82 ? 6.685 -14.878 2.369 1.00 92.88 82 ASN A C 1
ATOM 675 O O . ASN A 1 82 ? 7.064 -15.950 2.837 1.00 92.88 82 ASN A O 1
ATOM 679 N N . HIS A 1 83 ? 5.580 -14.272 2.797 1.00 92.38 83 HIS A N 1
ATOM 680 C CA . HIS A 1 83 ? 4.682 -14.781 3.822 1.00 92.38 83 HIS A CA 1
ATOM 681 C C . HIS A 1 83 ? 3.531 -15.655 3.290 1.00 92.38 83 HIS A C 1
ATOM 683 O O . HIS A 1 83 ? 2.662 -16.044 4.077 1.00 92.38 83 HIS A O 1
ATOM 689 N N . GLY A 1 84 ? 3.544 -16.001 1.997 1.00 91.12 84 GLY A N 1
ATOM 690 C CA . GLY A 1 84 ? 2.592 -16.910 1.353 1.00 91.12 84 GLY A CA 1
ATOM 691 C C . GLY A 1 84 ? 1.340 -16.237 0.789 1.00 91.12 84 GLY A C 1
ATOM 692 O O . GLY A 1 84 ? 0.332 -16.911 0.583 1.00 91.12 84 GLY A O 1
ATOM 693 N N . SER A 1 85 ? 1.359 -14.917 0.577 1.00 92.69 85 SER A N 1
ATOM 694 C CA . SER A 1 85 ? 0.223 -14.203 -0.020 1.00 92.69 85 SER A CA 1
ATOM 695 C C . SER A 1 85 ? 0.248 -14.310 -1.546 1.00 92.69 85 SER A C 1
ATOM 697 O O . SER A 1 85 ? 0.966 -13.566 -2.212 1.00 92.69 85 SER A O 1
ATOM 699 N N . ASP A 1 86 ? -0.575 -15.204 -2.099 1.00 90.31 86 ASP A N 1
ATOM 700 C CA . ASP A 1 86 ? -0.727 -15.377 -3.555 1.00 90.31 86 ASP A CA 1
ATOM 701 C C . ASP A 1 86 ? -1.558 -14.261 -4.208 1.00 90.31 86 ASP A C 1
ATOM 703 O O . ASP A 1 86 ? -1.392 -13.944 -5.386 1.00 90.31 86 ASP A O 1
ATOM 707 N N . ARG A 1 87 ? -2.488 -13.676 -3.444 1.00 92.75 87 ARG A N 1
ATOM 708 C CA . ARG A 1 87 ? -3.358 -12.576 -3.874 1.00 92.75 87 ARG A CA 1
ATOM 709 C C . ARG A 1 87 ? -3.157 -11.390 -2.955 1.00 92.75 87 ARG A C 1
ATOM 711 O O . ARG A 1 87 ? -3.262 -11.522 -1.738 1.00 92.75 87 ARG A O 1
ATOM 718 N N . ILE A 1 88 ? -2.902 -10.230 -3.550 1.00 95.19 88 ILE A N 1
ATOM 719 C CA . ILE A 1 88 ? -2.671 -8.986 -2.819 1.00 95.19 88 ILE A CA 1
ATOM 720 C C . ILE A 1 88 ? -3.715 -7.969 -3.261 1.00 95.19 88 ILE A C 1
ATOM 722 O O . ILE A 1 88 ? -3.885 -7.703 -4.452 1.00 95.19 88 ILE A O 1
ATOM 726 N N . TYR A 1 89 ? -4.407 -7.396 -2.283 1.00 95.56 89 TYR A N 1
ATOM 727 C CA . TYR A 1 89 ? -5.392 -6.339 -2.475 1.00 95.56 89 TYR A CA 1
ATOM 728 C C . TYR A 1 89 ? -4.803 -5.017 -2.002 1.00 95.56 89 TYR A C 1
ATOM 730 O O . TYR A 1 89 ? -4.233 -4.946 -0.915 1.00 95.56 89 TYR A O 1
ATOM 738 N N . LEU A 1 90 ? -4.954 -3.967 -2.803 1.00 95.94 90 LEU A N 1
ATOM 739 C CA . LEU A 1 90 ? -4.433 -2.645 -2.479 1.00 95.94 90 LEU A CA 1
ATOM 740 C C . LEU A 1 90 ? -5.576 -1.708 -2.088 1.00 95.94 90 LEU A C 1
ATOM 742 O O . LEU A 1 90 ? -6.525 -1.532 -2.843 1.00 95.94 90 LEU A O 1
ATOM 746 N N . ASN A 1 91 ? -5.466 -1.072 -0.925 1.00 95.50 91 ASN A N 1
ATOM 747 C CA . ASN A 1 91 ? -6.372 -0.013 -0.494 1.00 95.50 91 ASN A CA 1
ATOM 748 C C . ASN A 1 91 ? -5.715 1.357 -0.717 1.00 95.50 91 ASN A C 1
ATOM 750 O O . ASN A 1 91 ? -4.720 1.666 -0.067 1.00 95.50 91 ASN A O 1
ATOM 754 N N . VAL A 1 92 ? -6.287 2.184 -1.596 1.00 94.69 92 VAL A N 1
ATOM 755 C CA . VAL A 1 92 ? -5.796 3.547 -1.897 1.00 94.69 92 VAL A CA 1
ATOM 756 C C . VAL A 1 92 ? -6.697 4.646 -1.339 1.00 94.69 92 VAL A C 1
ATOM 758 O O . VAL A 1 92 ? -6.590 5.807 -1.724 1.00 94.69 92 VAL A O 1
ATOM 761 N N . THR A 1 93 ? -7.605 4.280 -0.438 1.00 89.69 93 THR A N 1
ATOM 762 C CA . THR A 1 93 ? -8.557 5.218 0.160 1.00 89.69 93 THR A CA 1
ATOM 763 C C . THR A 1 93 ? -7.874 6.232 1.077 1.00 89.69 93 THR A C 1
ATOM 765 O O . THR A 1 93 ? -8.282 7.388 1.165 1.00 89.69 93 THR A O 1
ATOM 768 N N . GLY A 1 94 ? -6.861 5.776 1.815 1.00 83.12 94 GLY A N 1
ATOM 769 C CA . GLY A 1 94 ? -6.117 6.588 2.771 1.00 83.12 94 GLY A CA 1
ATOM 770 C C . GLY A 1 94 ? -4.812 7.119 2.187 1.00 83.12 94 GLY A C 1
ATOM 771 O O . GLY A 1 94 ? -4.357 6.681 1.134 1.00 83.12 94 GLY A O 1
ATOM 772 N N . GLY A 1 95 ? -4.181 8.033 2.923 1.00 85.06 95 GLY A N 1
ATOM 773 C CA . GLY A 1 95 ? -2.878 8.590 2.566 1.00 85.06 95 GLY A CA 1
ATOM 774 C C . GLY A 1 95 ? -2.953 9.812 1.650 1.00 85.06 95 GLY A C 1
ATOM 775 O O . GLY A 1 95 ? -4.016 10.381 1.389 1.00 85.06 95 GLY A O 1
ATOM 776 N N . ARG A 1 96 ? -1.782 10.262 1.195 1.00 88.12 96 ARG A N 1
ATOM 777 C CA . ARG A 1 96 ? -1.662 11.424 0.307 1.00 88.12 96 ARG A CA 1
ATOM 778 C C . ARG A 1 96 ? -2.025 11.015 -1.121 1.00 88.12 96 ARG A C 1
ATOM 780 O O . ARG A 1 96 ? -1.669 9.933 -1.577 1.00 88.12 96 ARG A O 1
ATOM 787 N N . LYS A 1 97 ? -2.690 11.906 -1.867 1.00 89.94 97 LYS A N 1
ATOM 788 C CA . LYS A 1 97 ? -3.177 11.625 -3.235 1.00 89.94 97 LYS A CA 1
ATOM 789 C C . LYS A 1 97 ? -2.090 11.066 -4.159 1.00 89.94 97 LYS A C 1
ATOM 791 O O . LYS A 1 97 ? -2.359 10.137 -4.913 1.00 89.94 97 LYS A O 1
ATOM 796 N N . ILE A 1 98 ? -0.873 11.609 -4.080 1.00 91.94 98 ILE A N 1
ATOM 797 C CA . ILE A 1 98 ? 0.263 11.170 -4.903 1.00 91.94 98 ILE A CA 1
ATOM 798 C C . ILE A 1 98 ? 0.604 9.702 -4.617 1.00 91.94 98 ILE A C 1
ATOM 800 O O . ILE A 1 98 ? 0.763 8.931 -5.556 1.00 91.94 98 ILE A O 1
ATOM 804 N N . GLN A 1 99 ? 0.622 9.285 -3.349 1.00 93.19 99 GLN A N 1
ATOM 805 C CA . GLN A 1 99 ? 0.886 7.895 -2.960 1.00 93.19 99 GLN A CA 1
ATOM 806 C C . GLN A 1 99 ? -0.153 6.943 -3.566 1.00 93.19 99 GLN A C 1
ATOM 808 O O . GLN A 1 99 ? 0.211 5.944 -4.183 1.00 93.19 99 GLN A O 1
ATOM 813 N N . GLY A 1 100 ? -1.444 7.283 -3.458 1.00 93.06 100 GLY A N 1
ATOM 814 C CA . GLY A 1 100 ? -2.529 6.491 -4.044 1.00 93.06 100 GLY A CA 1
ATOM 815 C C . GLY A 1 100 ? -2.427 6.367 -5.569 1.00 93.06 100 GLY A C 1
ATOM 816 O O . GLY A 1 100 ? -2.591 5.270 -6.105 1.00 93.06 100 GLY A O 1
ATOM 817 N N . ILE A 1 101 ? -2.097 7.464 -6.266 1.00 92.88 101 ILE A N 1
ATOM 818 C CA . ILE A 1 101 ? -1.870 7.472 -7.723 1.00 92.88 101 ILE A CA 1
ATOM 819 C C . ILE A 1 101 ? -0.702 6.555 -8.087 1.00 92.88 101 ILE A C 1
ATOM 821 O O . ILE A 1 101 ? -0.840 5.702 -8.961 1.00 92.88 101 ILE A O 1
ATOM 825 N N . VAL A 1 102 ? 0.431 6.705 -7.400 1.00 92.69 102 VAL A N 1
ATOM 826 C CA . VAL A 1 102 ? 1.653 5.945 -7.674 1.00 92.69 102 VAL A CA 1
ATOM 827 C C . VAL A 1 102 ? 1.425 4.451 -7.451 1.00 92.69 102 VAL A C 1
ATOM 829 O O . VAL A 1 102 ? 1.682 3.663 -8.358 1.00 92.69 102 VAL A O 1
ATOM 832 N N . MET A 1 103 ? 0.873 4.046 -6.302 1.00 94.62 103 MET A N 1
ATOM 833 C CA . MET A 1 103 ? 0.599 2.627 -6.039 1.00 94.62 103 MET A CA 1
ATOM 834 C C . MET A 1 103 ? -0.387 2.039 -7.057 1.00 94.62 103 MET A C 1
ATOM 836 O O . MET A 1 103 ? -0.186 0.920 -7.523 1.00 94.62 103 MET A O 1
ATOM 840 N N . SER A 1 104 ? -1.418 2.797 -7.451 1.00 93.75 104 SER A N 1
ATOM 841 C CA . SER A 1 104 ? -2.387 2.351 -8.464 1.00 93.75 104 SER A CA 1
ATOM 842 C C . SER A 1 104 ? -1.743 2.177 -9.840 1.00 93.75 104 SER A C 1
ATOM 844 O O . SER A 1 104 ? -2.035 1.209 -10.536 1.00 93.75 104 SER A O 1
ATOM 846 N N . MET A 1 105 ? -0.841 3.084 -10.226 1.00 92.00 105 MET A N 1
ATOM 847 C CA . MET A 1 105 ? -0.134 3.032 -11.508 1.00 92.00 105 MET A CA 1
ATOM 848 C C . MET A 1 105 ? 0.766 1.795 -11.619 1.00 92.00 105 MET A C 1
ATOM 850 O O . MET A 1 105 ? 0.832 1.178 -12.679 1.00 92.00 105 MET A O 1
ATOM 854 N N . TYR A 1 106 ? 1.415 1.399 -10.521 1.00 92.00 106 TYR A N 1
ATOM 855 C CA . TYR A 1 106 ? 2.284 0.219 -10.482 1.00 92.00 106 TYR A CA 1
ATOM 856 C C . TYR A 1 106 ? 1.572 -1.069 -10.053 1.00 92.00 106 TYR A C 1
ATOM 858 O O . TYR A 1 106 ? 2.198 -2.124 -10.051 1.00 92.00 106 TYR A O 1
ATOM 866 N N . ALA A 1 107 ? 0.273 -1.026 -9.741 1.00 93.62 107 ALA A N 1
ATOM 867 C CA . ALA A 1 107 ? -0.484 -2.174 -9.239 1.00 93.62 107 ALA A CA 1
ATOM 868 C C . ALA A 1 107 ? -0.406 -3.396 -10.174 1.00 93.62 107 ALA A C 1
ATOM 870 O O . ALA A 1 107 ? -0.158 -4.511 -9.717 1.00 93.62 107 ALA A O 1
ATOM 871 N N . GLY A 1 108 ? -0.555 -3.179 -11.486 1.00 90.94 108 GLY A N 1
ATOM 872 C CA . GLY A 1 108 ? -0.494 -4.249 -12.486 1.00 90.94 108 GLY A CA 1
ATOM 873 C C . GLY A 1 108 ? 0.880 -4.917 -12.569 1.00 90.94 108 GLY A C 1
ATOM 874 O O . GLY A 1 108 ? 0.969 -6.143 -12.573 1.00 90.94 108 GLY A O 1
ATOM 875 N N . LEU A 1 109 ? 1.951 -4.114 -12.558 1.00 90.00 109 LEU A N 1
ATOM 876 C CA . LEU A 1 109 ? 3.340 -4.592 -12.517 1.00 90.00 109 LEU A CA 1
ATOM 877 C C . LEU A 1 109 ? 3.651 -5.329 -11.208 1.00 90.00 109 LEU A C 1
ATOM 879 O O . LEU A 1 109 ? 4.338 -6.345 -11.204 1.00 90.00 109 LEU A O 1
ATOM 883 N N . ALA A 1 110 ? 3.093 -4.842 -10.103 1.00 90.56 110 ALA A N 1
ATOM 884 C CA . ALA A 1 110 ? 3.234 -5.413 -8.772 1.00 90.56 110 ALA A CA 1
ATOM 885 C C . ALA A 1 110 ? 2.440 -6.709 -8.549 1.00 90.56 110 ALA A C 1
ATOM 887 O O . ALA A 1 110 ? 2.521 -7.298 -7.469 1.00 90.56 110 ALA A O 1
ATOM 888 N N . GLY A 1 111 ? 1.656 -7.168 -9.527 1.00 90.06 111 GLY A N 1
ATOM 889 C CA . GLY A 1 111 ? 0.790 -8.336 -9.361 1.00 90.06 111 GLY A CA 1
ATOM 890 C C . GLY A 1 111 ? -0.312 -8.131 -8.314 1.00 90.06 111 GLY A C 1
ATOM 891 O O . GLY A 1 111 ? -0.785 -9.099 -7.722 1.00 90.06 111 GLY A O 1
ATOM 892 N N . ILE A 1 112 ? -0.717 -6.881 -8.065 1.00 94.31 112 ILE A N 1
ATOM 893 C CA . ILE A 1 112 ? -1.888 -6.572 -7.242 1.00 94.31 112 ILE A CA 1
ATOM 894 C C . ILE A 1 112 ? -3.128 -7.094 -7.966 1.00 94.31 112 ILE A C 1
ATOM 896 O O . ILE A 1 112 ? -3.350 -6.792 -9.137 1.00 94.31 112 ILE A O 1
ATOM 900 N N . SER A 1 113 ? -3.948 -7.873 -7.265 1.00 92.88 113 SER A N 1
ATOM 901 C CA . SER A 1 113 ? -5.138 -8.499 -7.842 1.00 92.88 113 SER A CA 1
ATOM 902 C C . SER A 1 113 ? -6.260 -7.490 -8.057 1.00 92.88 113 SER A C 1
ATOM 904 O O . SER A 1 113 ? -6.907 -7.504 -9.100 1.00 92.88 113 SER A O 1
ATOM 906 N N . LYS A 1 114 ? -6.502 -6.621 -7.067 1.00 94.38 114 LYS A N 1
ATOM 907 C CA . LYS A 1 114 ? -7.511 -5.556 -7.139 1.00 94.38 114 LYS A CA 1
ATOM 908 C C . LYS A 1 114 ? -7.090 -4.347 -6.324 1.00 94.38 114 LYS A C 1
ATOM 910 O O . LYS A 1 114 ? -6.444 -4.485 -5.282 1.00 94.38 114 LYS A O 1
ATOM 915 N N . VAL A 1 115 ? -7.514 -3.176 -6.781 1.00 96.06 115 VAL A N 1
ATOM 916 C CA . VAL A 1 115 ? -7.323 -1.906 -6.085 1.00 96.06 115 VAL A CA 1
ATOM 917 C C . VAL A 1 115 ? -8.683 -1.399 -5.622 1.00 96.06 115 VAL A C 1
ATOM 919 O O . VAL A 1 115 ? -9.624 -1.355 -6.406 1.00 96.06 115 VAL A O 1
ATOM 922 N N . TYR A 1 116 ? -8.787 -1.003 -4.359 1.00 95.19 116 TYR A N 1
ATOM 923 C CA . TYR A 1 116 ? -10.015 -0.511 -3.749 1.00 95.19 116 TYR A CA 1
ATOM 924 C C . TYR A 1 116 ? -9.863 0.925 -3.264 1.00 95.19 116 TYR A C 1
ATOM 926 O O . TYR A 1 116 ? -8.849 1.302 -2.671 1.00 95.19 116 TYR A O 1
ATOM 934 N N . ASN A 1 117 ? -10.924 1.698 -3.465 1.00 93.62 117 ASN A N 1
ATOM 935 C CA . ASN A 1 117 ? -11.137 3.001 -2.860 1.00 93.62 117 ASN A CA 1
ATOM 936 C C . ASN A 1 117 ? -12.506 3.013 -2.159 1.00 93.62 117 ASN A C 1
ATOM 938 O O . ASN A 1 117 ? -13.521 2.683 -2.771 1.00 93.62 117 ASN A O 1
ATOM 942 N N . VAL A 1 118 ? -12.538 3.368 -0.880 1.00 91.69 118 VAL A N 1
ATOM 943 C CA . VAL A 1 118 ? -13.725 3.360 -0.025 1.00 91.69 118 VAL A CA 1
ATOM 944 C C . VAL A 1 118 ? -14.190 4.779 0.215 1.00 91.69 118 VAL A C 1
ATOM 946 O O . VAL A 1 118 ? -13.521 5.596 0.833 1.00 91.69 118 VAL A O 1
ATOM 949 N N . ILE A 1 119 ? -15.393 5.084 -0.231 1.00 90.00 119 ILE A N 1
ATOM 950 C CA . ILE A 1 119 ? -15.988 6.391 -0.002 1.00 90.00 119 ILE A CA 1
ATOM 951 C C . ILE A 1 119 ? -16.990 6.256 1.131 1.00 90.00 119 ILE A C 1
ATOM 953 O O . ILE A 1 119 ? -17.975 5.531 1.002 1.00 90.00 119 ILE A O 1
ATOM 957 N N . ASN A 1 120 ? -16.760 6.983 2.222 1.00 88.56 120 ASN A N 1
ATOM 958 C CA . ASN A 1 120 ? -17.816 7.239 3.187 1.00 88.56 120 ASN A CA 1
ATOM 959 C C . ASN A 1 120 ? -18.723 8.346 2.626 1.00 88.56 120 ASN A C 1
ATOM 961 O O . ASN A 1 120 ? -18.266 9.460 2.375 1.00 88.56 120 ASN A O 1
ATOM 965 N N . LYS A 1 121 ? -19.996 8.030 2.382 1.00 88.69 121 LYS A N 1
ATOM 966 C CA . LYS A 1 121 ? -21.012 8.960 1.861 1.00 88.69 121 LYS A CA 1
ATOM 967 C C . LYS A 1 121 ? -21.377 10.030 2.892 1.00 88.69 121 LYS A C 1
ATOM 969 O O . LYS A 1 121 ? -21.837 11.103 2.515 1.00 88.69 121 LYS A O 1
ATOM 974 N N . ASP A 1 122 ? -21.133 9.754 4.169 1.00 86.38 122 ASP A N 1
ATOM 975 C CA . ASP A 1 122 ? -21.376 10.639 5.301 1.00 86.38 122 ASP A CA 1
ATOM 976 C C . ASP A 1 122 ? -20.056 11.166 5.891 1.00 86.38 122 ASP A C 1
ATOM 978 O O . ASP A 1 122 ? -19.708 10.976 7.059 1.00 86.38 122 ASP A O 1
ATOM 982 N N . VAL A 1 123 ? -19.281 11.841 5.035 1.00 77.31 123 VAL A N 1
ATOM 983 C CA . VAL A 1 123 ? -17.955 12.384 5.380 1.00 77.31 123 VAL A CA 1
ATOM 984 C C . VAL A 1 123 ? -18.015 13.296 6.607 1.00 77.31 123 VAL A C 1
ATOM 986 O O . VAL A 1 123 ? -17.082 13.322 7.409 1.00 77.31 123 VAL A O 1
ATOM 989 N N . ARG A 1 124 ? -19.108 14.053 6.761 1.00 78.06 124 ARG A N 1
ATOM 990 C CA . ARG A 1 124 ? -19.256 15.007 7.858 1.00 78.06 124 ARG A CA 1
ATOM 991 C C . ARG A 1 124 ? -19.341 14.287 9.200 1.00 78.06 124 ARG A C 1
ATOM 993 O O . ARG A 1 124 ? -18.524 14.581 10.069 1.00 78.06 124 ARG A O 1
ATOM 1000 N N . ASN A 1 125 ? -20.257 13.330 9.350 1.00 78.62 125 ASN A N 1
ATOM 1001 C CA . ASN A 1 125 ? -20.381 12.591 10.606 1.00 78.62 125 ASN A CA 1
ATOM 1002 C C . ASN A 1 125 ? -19.128 11.757 10.889 1.00 78.62 125 ASN A C 1
ATOM 1004 O O . ASN A 1 125 ? -18.704 11.661 12.039 1.00 78.62 125 ASN A O 1
ATOM 1008 N N . TYR A 1 126 ? -18.489 11.211 9.850 1.00 82.75 126 TYR A N 1
ATOM 1009 C CA . TYR A 1 126 ? -17.238 10.475 10.001 1.00 82.75 126 TYR A CA 1
ATOM 1010 C C . TYR A 1 126 ? -16.114 11.336 10.595 1.00 82.75 126 TYR A C 1
ATOM 1012 O O . TYR A 1 126 ? -15.503 10.958 11.596 1.00 82.75 126 TYR A O 1
ATOM 1020 N N . ASN A 1 127 ? -15.865 12.513 10.014 1.00 83.94 127 ASN A N 1
ATOM 1021 C CA . ASN A 1 127 ? -14.828 13.424 10.496 1.00 83.94 127 ASN A CA 1
ATOM 1022 C C . ASN A 1 127 ? -15.152 13.941 11.900 1.00 83.94 127 ASN A C 1
ATOM 1024 O O . ASN A 1 127 ? -14.278 13.953 12.758 1.00 83.94 127 ASN A O 1
ATOM 1028 N N . GLU A 1 128 ? -16.410 14.306 12.160 1.00 86.62 128 GLU A N 1
ATOM 1029 C CA . GLU A 1 128 ? -16.844 14.730 13.494 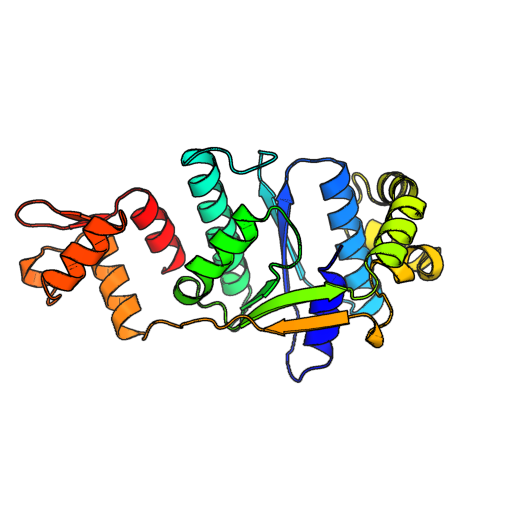1.00 86.62 128 GLU A CA 1
ATOM 1030 C C . GLU A 1 128 ? -16.634 13.626 14.543 1.00 86.62 128 GLU A C 1
ATOM 1032 O O . GLU A 1 128 ? -16.273 13.924 15.679 1.00 86.62 128 GLU A O 1
ATOM 1037 N N . ASN A 1 129 ? -16.839 12.354 14.188 1.00 87.12 129 ASN A N 1
ATOM 1038 C CA . ASN A 1 129 ? -16.575 11.233 15.089 1.00 87.12 129 ASN A CA 1
ATOM 1039 C C . ASN A 1 129 ? -15.080 10.995 15.298 1.00 87.12 129 ASN A C 1
ATOM 1041 O O . ASN A 1 129 ? -14.681 10.734 16.427 1.00 87.12 129 ASN A O 1
ATOM 1045 N N . PHE A 1 130 ? -14.257 11.120 14.254 1.00 89.81 130 PHE A N 1
ATOM 1046 C CA . PHE A 1 130 ? -12.806 10.992 14.379 1.00 89.81 130 PHE A CA 1
ATOM 1047 C C . PHE A 1 130 ? -12.204 12.088 15.264 1.00 89.81 130 PHE A C 1
ATOM 1049 O O . PHE A 1 130 ? -11.449 11.773 16.179 1.00 89.81 130 PHE A O 1
ATOM 1056 N N . GLU A 1 131 ? -12.585 13.351 15.058 1.00 90.56 131 GLU A N 1
ATOM 1057 C CA . GLU A 1 131 ? -12.082 14.474 15.863 1.00 90.56 131 GLU A CA 1
ATOM 1058 C C . GLU A 1 131 ? -12.425 14.321 17.353 1.00 90.56 131 GLU A C 1
ATOM 1060 O O . GLU A 1 131 ? -11.616 14.669 18.207 1.00 90.56 131 GLU A O 1
ATOM 1065 N N . LYS A 1 132 ? -13.585 13.736 17.685 1.00 91.56 132 LYS A N 1
ATOM 1066 C CA . LYS A 1 132 ? -13.986 13.468 19.080 1.00 91.56 132 LYS A CA 1
ATOM 1067 C C . LYS A 1 132 ? -13.127 12.429 19.792 1.00 91.56 132 LYS A C 1
ATOM 1069 O O . LYS A 1 132 ? -13.178 12.396 21.013 1.00 91.56 132 LYS A O 1
ATOM 1074 N N . ILE A 1 133 ? -12.454 11.550 19.050 1.00 93.69 133 ILE A N 1
ATOM 1075 C CA . ILE A 1 133 ? -11.685 10.432 19.615 1.00 93.69 133 ILE A CA 1
ATOM 1076 C C . ILE A 1 133 ? -10.189 10.525 19.305 1.00 93.69 133 ILE A C 1
ATOM 1078 O O . ILE A 1 133 ? -9.436 9.609 19.630 1.00 93.69 133 ILE A O 1
ATOM 1082 N N . LYS A 1 134 ? -9.747 11.578 18.607 1.00 93.44 134 LYS A N 1
ATOM 1083 C CA . LYS A 1 134 ? -8.361 11.720 18.148 1.00 93.44 134 LYS A CA 1
ATOM 1084 C C . LYS A 1 134 ? -7.391 11.758 19.331 1.00 93.44 134 LYS A C 1
ATOM 1086 O O . LYS A 1 134 ? -6.364 11.076 19.303 1.00 93.44 134 LYS A O 1
ATOM 1091 N N . ASP A 1 135 ? -7.730 12.514 20.370 1.00 94.94 135 ASP A N 1
ATOM 1092 C CA . ASP A 1 135 ? -6.903 12.648 21.570 1.00 94.94 135 ASP A CA 1
ATOM 1093 C C . ASP A 1 135 ? -6.850 11.335 22.364 1.00 94.94 135 ASP A C 1
ATOM 1095 O O . ASP A 1 135 ? -5.796 10.945 22.872 1.00 94.94 135 ASP A O 1
ATOM 1099 N N . GLU A 1 136 ? -7.961 10.602 22.416 1.00 95.75 136 GLU A N 1
ATOM 1100 C CA . GLU A 1 136 ? -8.046 9.268 23.001 1.00 95.75 136 GLU A CA 1
ATOM 1101 C C . GLU A 1 136 ? -7.208 8.267 22.211 1.00 95.75 136 GLU A C 1
ATOM 1103 O O . GLU A 1 136 ? -6.445 7.519 22.816 1.00 95.75 136 GLU A O 1
ATOM 1108 N N . ILE A 1 137 ? -7.254 8.299 20.873 1.00 94.94 137 ILE A N 1
ATOM 1109 C CA . ILE A 1 137 ? -6.393 7.461 20.030 1.00 94.94 137 ILE A CA 1
ATOM 1110 C C . ILE A 1 137 ? -4.920 7.737 20.345 1.00 94.94 137 ILE A C 1
ATOM 1112 O O . ILE A 1 137 ? -4.136 6.807 20.548 1.00 94.94 137 ILE A O 1
ATOM 1116 N N . MET A 1 138 ? -4.540 9.012 20.426 1.00 96.00 138 MET A N 1
ATOM 1117 C CA . MET A 1 138 ? -3.175 9.407 20.766 1.00 96.00 138 MET A CA 1
ATOM 1118 C C . MET A 1 138 ? -2.756 8.910 22.143 1.00 96.00 138 MET A C 1
ATOM 1120 O O . MET A 1 138 ? -1.668 8.364 22.312 1.00 96.00 138 MET A O 1
ATOM 1124 N N . LYS A 1 139 ? -3.618 9.071 23.140 1.00 95.62 139 LYS A N 1
ATOM 1125 C CA . LYS A 1 139 ? -3.346 8.641 24.510 1.00 95.62 139 LYS A CA 1
ATOM 1126 C C . LYS A 1 139 ? -3.258 7.117 24.635 1.00 95.62 139 LYS A C 1
ATOM 1128 O O . LYS A 1 139 ? -2.378 6.604 25.330 1.00 95.62 139 LYS A O 1
ATOM 1133 N N . ASP A 1 140 ? -4.154 6.397 23.970 1.00 95.69 140 ASP A N 1
ATOM 1134 C CA . ASP A 1 140 ? -4.348 4.966 24.180 1.00 95.69 140 ASP A CA 1
ATOM 1135 C C . ASP A 1 140 ? -3.538 4.096 23.212 1.00 95.69 140 ASP A C 1
ATOM 1137 O O . ASP A 1 140 ? -3.296 2.932 23.523 1.00 95.69 140 ASP A O 1
ATOM 1141 N N . PHE 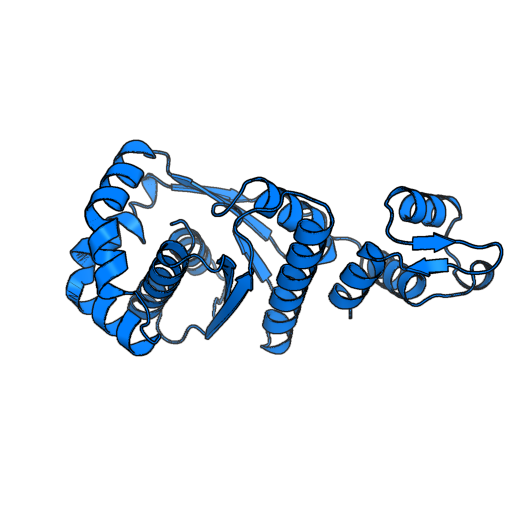A 1 141 ? -3.053 4.613 22.083 1.00 96.94 141 PHE A N 1
ATOM 1142 C CA . PHE A 1 141 ? -2.351 3.793 21.081 1.00 96.94 141 PHE A CA 1
ATOM 1143 C C . PHE A 1 141 ? -0.952 4.289 20.717 1.00 96.94 141 PHE A C 1
ATOM 1145 O O . PHE A 1 141 ? -0.273 3.675 19.887 1.00 96.94 141 PHE A O 1
ATOM 1152 N N . ARG A 1 142 ? -0.467 5.355 21.350 1.00 95.06 142 ARG A N 1
ATOM 1153 C CA . ARG A 1 142 ? 0.924 5.781 21.200 1.00 95.06 142 ARG A CA 1
ATOM 1154 C C . ARG A 1 142 ? 1.888 4.801 21.871 1.00 95.06 142 ARG A C 1
ATOM 1156 O O . ARG A 1 142 ? 1.681 4.415 23.018 1.00 95.06 142 ARG A O 1
ATOM 1163 N N . ASP A 1 143 ? 2.940 4.423 21.144 1.00 91.94 143 ASP A N 1
ATOM 1164 C CA . ASP A 1 143 ? 4.059 3.591 21.618 1.00 91.94 143 ASP A CA 1
ATOM 1165 C C . ASP A 1 143 ? 3.657 2.258 22.274 1.00 91.94 143 ASP A C 1
ATOM 1167 O O . ASP A 1 143 ? 4.368 1.720 23.123 1.00 91.94 143 ASP A O 1
ATOM 1171 N N . VAL A 1 144 ? 2.512 1.696 21.873 1.00 95.06 144 VAL A N 1
ATOM 1172 C CA . VAL A 1 144 ? 2.049 0.390 22.355 1.00 95.06 144 VAL A CA 1
ATOM 1173 C C . VAL A 1 144 ? 2.421 -0.737 21.397 1.00 95.06 144 VAL A C 1
ATOM 1175 O O . VAL A 1 144 ? 2.470 -0.565 20.176 1.00 95.06 144 VAL A O 1
ATOM 1178 N N . ASP A 1 145 ? 2.630 -1.925 21.959 1.00 95.00 145 ASP A N 1
ATOM 1179 C CA . ASP A 1 145 ? 2.692 -3.161 21.186 1.00 95.00 145 ASP A CA 1
ATOM 1180 C C . ASP A 1 145 ? 1.294 -3.603 20.704 1.00 95.00 145 ASP A C 1
ATOM 1182 O O . ASP A 1 145 ? 0.253 -3.102 21.139 1.00 95.00 145 ASP A O 1
ATOM 1186 N N . GLU A 1 146 ? 1.257 -4.577 19.796 1.00 94.00 146 GLU A N 1
ATOM 1187 C CA . GLU A 1 146 ? 0.014 -5.036 19.169 1.00 94.00 146 GLU A CA 1
ATOM 1188 C C . GLU A 1 146 ? -0.954 -5.737 20.132 1.00 94.00 146 GLU A C 1
ATOM 1190 O O . GLU A 1 146 ? -2.171 -5.688 19.931 1.00 94.00 146 GLU A O 1
ATOM 1195 N N . LYS A 1 147 ? -0.437 -6.416 21.162 1.00 95.06 147 LYS A N 1
ATOM 1196 C CA . LYS A 1 147 ? -1.265 -7.099 22.160 1.00 95.06 147 LYS A CA 1
ATOM 1197 C C . LYS A 1 147 ? -1.968 -6.056 23.022 1.00 95.06 147 LYS A C 1
ATOM 1199 O O . LYS A 1 147 ? -3.190 -6.098 23.150 1.00 95.06 147 LYS A O 1
ATOM 1204 N N . THR A 1 148 ? -1.209 -5.085 23.516 1.00 96.69 148 THR A N 1
ATOM 1205 C CA . THR A 1 148 ? -1.717 -3.948 24.282 1.00 96.69 148 THR A CA 1
ATOM 1206 C C . THR A 1 148 ? -2.725 -3.139 23.460 1.00 96.69 148 THR A C 1
ATOM 1208 O O . THR A 1 148 ? -3.797 -2.816 23.967 1.00 96.69 148 THR A O 1
ATOM 1211 N N . ALA A 1 149 ? -2.447 -2.874 22.177 1.00 96.50 149 ALA A N 1
ATOM 1212 C CA . ALA A 1 149 ? -3.398 -2.214 21.277 1.00 96.50 149 ALA A CA 1
ATOM 1213 C C . ALA A 1 149 ? -4.724 -2.987 21.164 1.00 96.50 149 ALA A C 1
ATOM 1215 O O . ALA A 1 149 ? -5.802 -2.402 21.243 1.00 96.50 149 ALA A O 1
ATOM 1216 N N . THR A 1 150 ? -4.657 -4.315 21.033 1.00 96.44 150 THR A N 1
ATOM 1217 C CA . THR A 1 150 ? -5.850 -5.173 20.950 1.00 96.44 150 THR A CA 1
ATOM 1218 C C . THR A 1 150 ? -6.668 -5.135 22.244 1.00 96.44 150 THR A C 1
ATOM 1220 O O . THR A 1 150 ? -7.893 -5.040 22.201 1.00 96.44 150 THR A O 1
ATOM 1223 N N . GLU A 1 151 ? -6.008 -5.202 23.402 1.00 96.62 151 GLU A N 1
ATOM 1224 C CA . GLU A 1 151 ? -6.663 -5.154 24.715 1.00 96.62 151 GLU A CA 1
ATOM 1225 C C . GLU A 1 151 ? -7.329 -3.797 24.977 1.00 96.62 151 GLU A C 1
ATOM 1227 O O . GLU A 1 151 ? -8.474 -3.757 25.429 1.00 96.62 151 GLU A O 1
ATOM 1232 N N . ARG A 1 152 ? -6.646 -2.691 24.648 1.00 96.12 152 ARG A N 1
ATOM 1233 C CA . ARG A 1 152 ? -7.191 -1.332 24.790 1.00 96.12 152 ARG A CA 1
ATOM 1234 C C . ARG A 1 152 ? -8.387 -1.105 23.874 1.00 96.12 152 ARG A C 1
ATOM 1236 O O . ARG A 1 152 ? -9.415 -0.632 24.346 1.00 96.12 152 ARG A O 1
ATOM 1243 N N . TYR A 1 153 ? -8.295 -1.528 22.612 1.00 96.94 153 TYR A N 1
ATOM 1244 C CA . TYR A 1 153 ? -9.427 -1.447 21.690 1.00 96.94 153 TYR A CA 1
ATOM 1245 C C . TYR A 1 153 ? -10.643 -2.209 22.236 1.00 96.94 153 TYR A C 1
ATOM 1247 O O . TYR A 1 153 ? -11.730 -1.647 22.311 1.00 96.94 153 TYR A O 1
ATOM 1255 N N . ARG A 1 154 ? -10.455 -3.462 22.684 1.00 95.69 154 ARG A N 1
ATOM 1256 C CA . ARG A 1 154 ? -11.536 -4.310 23.229 1.00 95.69 154 ARG A CA 1
ATOM 1257 C C . ARG A 1 154 ? -12.230 -3.724 24.452 1.00 95.69 154 ARG A C 1
ATOM 1259 O O . ARG A 1 154 ? -13.410 -3.978 24.676 1.00 95.69 154 ARG A O 1
ATOM 1266 N N . LYS A 1 155 ? -11.491 -2.994 25.284 1.00 96.50 155 LYS A N 1
ATOM 1267 C CA . LYS A 1 155 ? -12.038 -2.395 26.500 1.00 96.50 155 LYS A CA 1
ATOM 1268 C C . LYS A 1 155 ? -13.062 -1.306 26.175 1.00 96.50 155 LYS A C 1
ATOM 1270 O O . LYS A 1 155 ? -14.099 -1.241 26.830 1.00 96.50 155 LYS A O 1
ATOM 1275 N N . ASP A 1 156 ? -12.777 -0.507 25.152 1.00 95.06 156 ASP A N 1
ATOM 1276 C CA . ASP A 1 156 ? -13.532 0.697 24.818 1.00 95.06 156 ASP A CA 1
ATOM 1277 C C . ASP A 1 156 ? -14.078 0.650 23.372 1.00 95.06 156 ASP A C 1
ATOM 1279 O O . ASP A 1 156 ? -14.199 1.673 22.706 1.00 95.06 156 ASP A O 1
ATOM 1283 N N . GLU A 1 157 ? -14.473 -0.535 22.876 1.00 94.69 157 GLU A N 1
ATOM 1284 C CA . GLU A 1 157 ? -14.937 -0.740 21.483 1.00 94.69 157 GLU A CA 1
ATOM 1285 C C . GLU A 1 157 ? -16.050 0.227 21.083 1.00 94.69 157 GLU A C 1
ATOM 1287 O O . GLU A 1 157 ? -16.044 0.766 19.985 1.00 94.69 157 GLU A O 1
ATOM 1292 N N . LYS A 1 158 ? -16.987 0.511 21.995 1.00 94.00 158 LYS A N 1
ATOM 1293 C CA . LYS A 1 158 ? -18.101 1.437 21.734 1.00 94.00 158 LYS A CA 1
ATOM 1294 C C . LYS A 1 158 ? -17.642 2.858 21.401 1.00 94.00 158 LYS A C 1
ATOM 1296 O O . LYS A 1 158 ? -18.376 3.571 20.724 1.00 94.00 158 LYS A O 1
ATOM 1301 N N . LEU A 1 159 ? -16.479 3.269 21.907 1.00 94.62 159 LEU A N 1
ATOM 1302 C CA . LEU A 1 159 ? -15.883 4.569 21.615 1.00 94.62 159 LEU A CA 1
ATOM 1303 C C . LEU A 1 159 ? -15.260 4.581 20.214 1.00 94.62 159 LEU A C 1
ATOM 1305 O O . LEU A 1 159 ? -15.429 5.547 19.476 1.00 94.62 159 LEU A O 1
ATOM 1309 N N . TYR A 1 160 ? -14.562 3.503 19.850 1.00 94.69 160 TYR A N 1
ATOM 1310 C CA . TYR A 1 160 ? -13.750 3.431 18.635 1.00 94.69 160 TYR A CA 1
ATOM 1311 C C . TYR A 1 160 ? -14.524 2.946 17.399 1.00 94.69 160 TYR A C 1
ATOM 1313 O O . TYR A 1 160 ? -14.324 3.467 16.300 1.00 94.69 160 TYR A O 1
ATOM 1321 N N . ASP A 1 161 ? -15.446 1.996 17.557 1.00 93.25 161 ASP A N 1
ATOM 1322 C CA . ASP A 1 161 ? -16.181 1.355 16.461 1.00 93.25 161 ASP A CA 1
ATOM 1323 C C . ASP A 1 161 ? -16.860 2.329 15.484 1.00 93.25 161 ASP A C 1
ATOM 1325 O O . ASP A 1 161 ? -16.760 2.079 14.286 1.00 93.25 161 ASP A O 1
ATOM 1329 N N . PRO A 1 162 ? -17.465 3.461 15.899 1.00 91.06 162 PRO A N 1
ATOM 1330 C CA . PRO A 1 162 ? -18.051 4.415 14.952 1.00 91.06 162 PRO A CA 1
ATOM 1331 C C . PRO A 1 162 ? -17.070 4.966 13.902 1.00 91.06 162 PRO A C 1
ATOM 1333 O O . PRO A 1 162 ? -17.505 5.467 12.867 1.00 91.06 162 PRO A O 1
ATOM 1336 N N . VAL A 1 163 ? -15.761 4.898 14.167 1.00 91.50 163 VAL A N 1
ATOM 1337 C CA . VAL A 1 163 ? -14.695 5.381 13.278 1.00 91.50 163 VAL A CA 1
ATOM 1338 C C . VAL A 1 163 ? -14.008 4.250 12.513 1.00 91.50 163 VAL A C 1
ATOM 1340 O O . VAL A 1 163 ? -13.638 4.456 11.361 1.00 91.50 163 VAL A O 1
ATOM 1343 N N . PHE A 1 164 ? -13.803 3.080 13.122 1.00 92.56 164 PHE A N 1
ATOM 1344 C CA . PHE A 1 164 ? -13.115 1.951 12.468 1.00 92.56 164 PHE A CA 1
ATOM 1345 C C . PHE A 1 164 ? -14.073 0.992 11.756 1.00 92.56 164 PHE A C 1
ATOM 1347 O O . PHE A 1 164 ? -13.690 0.300 10.812 1.00 92.56 164 PHE A O 1
ATOM 1354 N N . TYR A 1 165 ? -15.318 0.941 12.212 1.00 91.75 165 TYR A N 1
ATOM 1355 C CA . TYR A 1 165 ? -16.387 0.107 11.683 1.00 91.75 165 TYR A CA 1
ATOM 1356 C C . TYR A 1 165 ? -17.675 0.929 11.545 1.00 91.75 165 TYR A C 1
ATOM 1358 O O . TYR A 1 165 ? -18.678 0.606 12.189 1.00 91.75 165 TYR A O 1
ATOM 1366 N N . PRO A 1 166 ? -17.655 2.005 10.733 1.00 90.69 166 PRO A N 1
ATOM 1367 C CA . PRO A 1 166 ? -18.851 2.792 10.471 1.00 90.69 166 PRO A CA 1
ATOM 1368 C C . PRO A 1 166 ? -19.929 1.935 9.796 1.00 90.69 166 PRO A C 1
ATOM 1370 O O . PRO A 1 166 ? -19.657 0.846 9.284 1.00 90.69 166 PRO A O 1
ATOM 1373 N N . ASP A 1 167 ? -21.158 2.449 9.783 1.00 89.50 167 ASP A N 1
ATOM 1374 C CA . ASP A 1 167 ? -22.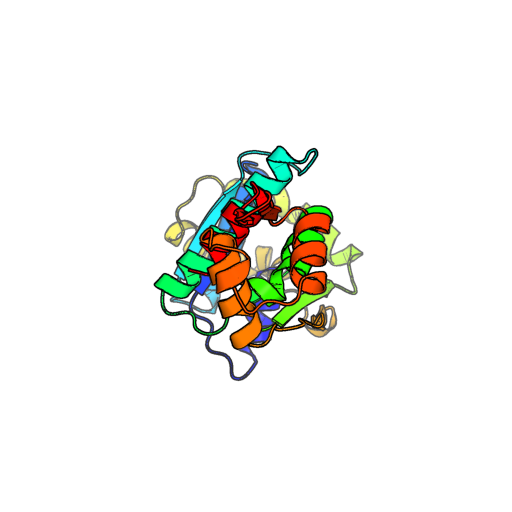298 1.773 9.168 1.00 89.50 167 ASP A CA 1
ATOM 1375 C C . ASP A 1 167 ? -21.984 1.380 7.708 1.00 89.50 167 ASP A C 1
ATOM 1377 O O . ASP A 1 167 ? -21.696 2.267 6.895 1.00 89.50 167 ASP A O 1
ATOM 1381 N N . PRO A 1 168 ? -22.044 0.087 7.340 1.00 87.56 168 PRO A N 1
ATOM 1382 C CA . PRO A 1 168 ? -21.815 -0.364 5.973 1.00 87.56 168 PRO A CA 1
ATOM 1383 C C . PRO A 1 168 ? -22.658 0.349 4.911 1.00 87.56 168 PRO A C 1
ATOM 1385 O O . PRO A 1 168 ? -22.181 0.532 3.791 1.00 87.56 168 PRO A O 1
ATOM 1388 N N . GLU A 1 169 ? -23.880 0.789 5.232 1.00 89.81 169 GLU A N 1
ATOM 1389 C CA . GLU A 1 169 ? -24.738 1.504 4.273 1.00 89.81 169 GLU A CA 1
ATOM 1390 C C . GLU A 1 169 ? -24.167 2.884 3.896 1.00 89.81 169 GLU A C 1
ATOM 1392 O O . GLU A 1 169 ? -24.338 3.370 2.763 1.00 89.81 169 GLU A O 1
ATOM 1397 N N . SER A 1 170 ? -23.410 3.483 4.822 1.00 90.56 170 SER A N 1
ATOM 1398 C CA . SER A 1 170 ? -22.688 4.739 4.612 1.00 90.56 170 SER A CA 1
ATOM 1399 C C . SER A 1 170 ? -21.453 4.571 3.723 1.00 90.56 170 SER A C 1
ATOM 1401 O O . SER A 1 170 ? -20.932 5.563 3.218 1.00 90.56 170 SER A O 1
ATOM 1403 N N . LEU A 1 171 ? -21.002 3.342 3.461 1.00 91.81 171 LEU A N 1
ATOM 1404 C CA . LEU A 1 171 ? -19.801 3.073 2.678 1.00 91.81 171 LEU A CA 1
ATOM 1405 C C . LEU A 1 171 ? -20.125 2.743 1.213 1.00 91.81 171 LEU A C 1
ATOM 1407 O O . LEU A 1 171 ? -21.177 2.209 0.857 1.00 91.81 171 LEU A O 1
ATOM 1411 N N . SER A 1 172 ? -19.197 3.095 0.329 1.00 92.69 172 SER A N 1
ATOM 1412 C CA . SER A 1 172 ? -19.183 2.703 -1.078 1.00 92.69 172 SER A CA 1
ATOM 1413 C C . SER A 1 172 ? -17.801 2.182 -1.431 1.00 92.69 172 SER A C 1
ATOM 1415 O O . SER A 1 172 ? -16.819 2.908 -1.308 1.00 92.69 172 SER A O 1
ATOM 1417 N N . TYR A 1 173 ? -17.731 0.949 -1.915 1.00 92.81 173 TYR A N 1
ATOM 1418 C CA . TYR A 1 173 ? -16.485 0.301 -2.306 1.00 92.81 173 TYR A CA 1
ATOM 1419 C C . TYR A 1 173 ? -16.330 0.392 -3.819 1.00 92.81 173 TYR A C 1
ATOM 1421 O O . TYR A 1 173 ? -17.115 -0.185 -4.567 1.00 92.81 173 TYR A O 1
ATOM 1429 N N . ILE A 1 174 ? -15.334 1.146 -4.269 1.00 93.62 174 ILE A N 1
ATOM 1430 C CA . ILE A 1 174 ? -15.008 1.303 -5.682 1.00 93.62 174 ILE A CA 1
ATOM 1431 C C . ILE A 1 174 ? -13.795 0.430 -5.980 1.00 93.62 174 ILE A C 1
ATOM 1433 O O . ILE A 1 174 ? -12.705 0.679 -5.468 1.00 93.62 174 ILE A O 1
ATOM 1437 N N . GLU A 1 175 ? -13.990 -0.585 -6.817 1.00 94.62 175 GLU A N 1
ATOM 1438 C CA . GLU A 1 175 ? -12.897 -1.359 -7.402 1.00 94.62 175 GLU A CA 1
ATOM 1439 C C . GLU A 1 175 ? -12.328 -0.576 -8.593 1.00 94.62 175 GLU A C 1
ATOM 1441 O O . GLU A 1 175 ? -13.035 -0.299 -9.564 1.00 94.62 175 GLU A O 1
ATOM 1446 N N . LEU A 1 176 ? -11.062 -0.169 -8.502 1.00 93.69 176 LEU A N 1
ATOM 1447 C CA . LEU A 1 176 ? -10.349 0.462 -9.607 1.00 93.69 176 LEU A CA 1
ATOM 1448 C C . LEU A 1 176 ? -9.800 -0.628 -10.538 1.00 93.69 176 LEU A C 1
ATOM 1450 O O . LEU A 1 176 ? -9.254 -1.625 -10.053 1.00 93.69 176 LEU A O 1
ATOM 1454 N N . PRO A 1 177 ? -9.909 -0.451 -11.866 1.00 91.31 177 PRO A N 1
ATOM 1455 C CA . PRO A 1 177 ? -9.412 -1.435 -12.813 1.00 91.31 177 PRO A CA 1
ATOM 1456 C C . PRO A 1 177 ? -7.891 -1.561 -12.707 1.00 91.31 177 PRO A C 1
ATOM 1458 O O . PRO A 1 177 ? -7.170 -0.562 -12.731 1.00 91.31 177 PRO A O 1
ATOM 1461 N N . VAL A 1 178 ? -7.408 -2.800 -12.641 1.00 92.69 178 VAL A N 1
ATOM 1462 C CA . VAL A 1 178 ? -5.981 -3.125 -12.709 1.00 92.69 178 VAL A CA 1
ATOM 1463 C C . VAL A 1 178 ? -5.715 -3.813 -14.036 1.00 92.69 178 VAL A C 1
ATOM 1465 O O . VAL A 1 178 ? -6.288 -4.861 -14.328 1.00 92.69 178 VAL A O 1
ATOM 1468 N N . ILE A 1 179 ? -4.841 -3.224 -14.847 1.00 89.06 179 ILE A N 1
ATOM 1469 C CA . ILE A 1 179 ? -4.378 -3.855 -16.081 1.00 89.06 179 ILE A CA 1
ATOM 1470 C C . ILE A 1 179 ? -3.193 -4.743 -15.714 1.00 89.06 179 ILE A C 1
ATOM 1472 O O . ILE A 1 179 ? -2.083 -4.256 -15.498 1.00 89.06 179 ILE A O 1
ATOM 1476 N N . SER A 1 180 ? -3.437 -6.046 -15.598 1.00 85.00 180 SER A N 1
ATOM 1477 C CA . SER A 1 180 ? -2.371 -7.029 -15.414 1.00 85.00 180 SER A CA 1
ATOM 1478 C C . SER A 1 180 ? -1.631 -7.239 -16.729 1.00 85.00 180 SER A C 1
ATOM 1480 O O . SER A 1 180 ? -2.253 -7.500 -17.760 1.00 85.00 180 SER A O 1
ATOM 1482 N N . LEU A 1 181 ? -0.303 -7.152 -16.688 1.00 85.31 181 LEU A N 1
ATOM 1483 C CA . LEU A 1 181 ? 0.514 -7.478 -17.850 1.00 85.31 181 LEU A CA 1
ATOM 1484 C C . LEU A 1 181 ? 0.577 -9.002 -18.040 1.00 85.31 181 LEU A C 1
ATOM 1486 O O . LEU A 1 181 ? 0.678 -9.738 -17.051 1.00 85.31 181 LEU A O 1
ATOM 1490 N N . PRO A 1 182 ? 0.538 -9.498 -19.289 1.00 88.75 182 PRO A N 1
ATOM 1491 C CA . PRO A 1 182 ? 0.804 -10.897 -19.585 1.00 88.75 182 PRO A CA 1
ATOM 1492 C C . PRO A 1 182 ? 2.144 -11.351 -19.000 1.00 88.75 182 PRO A C 1
ATOM 1494 O O . PRO A 1 182 ? 3.119 -10.598 -18.974 1.00 88.75 182 PRO A O 1
ATOM 1497 N N . ARG A 1 183 ? 2.218 -12.618 -18.575 1.00 87.50 183 ARG A N 1
ATOM 1498 C CA . ARG A 1 183 ? 3.439 -13.186 -17.983 1.00 87.50 183 ARG A CA 1
ATOM 1499 C C . ARG A 1 183 ? 4.651 -13.033 -18.903 1.00 87.50 183 ARG A C 1
ATOM 1501 O O . ARG A 1 183 ? 5.726 -12.696 -18.423 1.00 87.50 183 ARG A O 1
ATOM 1508 N N . ASP A 1 184 ? 4.464 -13.223 -20.204 1.00 89.88 184 ASP A N 1
ATOM 1509 C CA . ASP A 1 184 ? 5.543 -13.111 -21.188 1.00 89.88 184 ASP A CA 1
ATOM 1510 C C . ASP A 1 184 ? 6.085 -11.676 -21.287 1.00 89.88 184 ASP A C 1
ATOM 1512 O O . ASP A 1 184 ? 7.291 -11.487 -21.437 1.00 89.88 184 ASP A O 1
ATOM 1516 N N . GLU A 1 185 ? 5.230 -10.658 -21.121 1.00 88.69 185 GLU A N 1
ATOM 1517 C CA . GLU A 1 185 ? 5.664 -9.256 -21.077 1.00 88.69 185 GLU A CA 1
ATOM 1518 C C . GLU A 1 185 ? 6.444 -8.944 -19.799 1.00 88.69 185 GLU A C 1
ATOM 1520 O O . GLU A 1 185 ? 7.456 -8.245 -19.847 1.00 88.69 185 GLU A O 1
ATOM 1525 N N . ILE A 1 186 ? 6.016 -9.499 -18.662 1.00 89.44 186 ILE A N 1
ATOM 1526 C CA . ILE A 1 186 ? 6.739 -9.369 -17.392 1.00 89.44 186 ILE A CA 1
ATOM 1527 C C . ILE A 1 186 ? 8.122 -10.021 -17.496 1.00 89.44 186 ILE A C 1
ATOM 1529 O O . ILE A 1 186 ? 9.120 -9.407 -17.125 1.00 89.44 186 ILE A O 1
ATOM 1533 N N . GLU A 1 187 ? 8.207 -11.244 -18.020 1.00 89.31 187 GLU A N 1
ATOM 1534 C CA . GLU A 1 187 ? 9.481 -11.951 -18.197 1.00 89.31 187 GLU A CA 1
ATOM 1535 C C . GLU A 1 187 ? 10.394 -11.243 -19.209 1.00 89.31 187 GLU A C 1
ATOM 1537 O O . GLU A 1 187 ? 11.602 -11.133 -18.993 1.00 89.31 187 GLU A O 1
ATOM 1542 N N . MET A 1 188 ? 9.830 -10.681 -20.279 1.00 90.00 188 MET A N 1
ATOM 1543 C CA . MET A 1 188 ? 10.565 -9.825 -21.210 1.00 90.00 188 MET A CA 1
ATOM 1544 C C . MET A 1 188 ? 11.139 -8.589 -20.505 1.00 90.00 188 MET A C 1
ATOM 1546 O O . MET A 1 188 ? 12.334 -8.312 -20.632 1.00 90.00 188 MET A O 1
ATOM 1550 N N . LEU A 1 189 ? 10.319 -7.871 -19.734 1.00 90.44 189 LEU A N 1
ATOM 1551 C CA . LEU A 1 189 ? 10.756 -6.695 -18.986 1.00 90.44 189 LEU A CA 1
ATOM 1552 C C . LEU A 1 189 ? 11.857 -7.055 -17.978 1.00 90.44 189 LEU A C 1
ATOM 1554 O O . LEU A 1 189 ? 12.882 -6.380 -17.939 1.00 90.44 189 LEU A O 1
ATOM 1558 N N . LYS A 1 190 ? 11.716 -8.162 -17.236 1.00 90.94 190 LYS A N 1
ATOM 1559 C CA . LYS A 1 190 ? 12.771 -8.675 -16.342 1.00 90.94 190 LYS A CA 1
ATOM 1560 C C . LYS A 1 190 ? 14.090 -8.882 -17.071 1.00 90.94 190 LYS A C 1
ATOM 1562 O O . LYS A 1 190 ? 15.138 -8.474 -16.576 1.00 90.94 190 LYS A O 1
ATOM 1567 N N . ARG A 1 191 ? 14.060 -9.519 -18.246 1.00 89.50 191 ARG A N 1
ATOM 1568 C CA . ARG A 1 191 ? 15.273 -9.753 -19.041 1.00 89.50 191 ARG A CA 1
ATOM 1569 C C . ARG A 1 191 ? 15.928 -8.433 -19.449 1.00 89.50 191 ARG A C 1
ATOM 1571 O O . ARG A 1 191 ? 17.140 -8.309 -19.309 1.00 89.50 191 ARG A O 1
ATOM 1578 N N . LEU A 1 192 ? 15.149 -7.442 -19.885 1.00 91.12 192 LEU A N 1
ATOM 1579 C CA . LEU A 1 192 ? 15.670 -6.111 -20.222 1.00 91.12 192 LEU A CA 1
ATOM 1580 C C . LEU A 1 192 ? 16.296 -5.413 -19.006 1.00 91.12 192 LEU A C 1
ATOM 1582 O O . LEU A 1 192 ? 17.408 -4.900 -19.102 1.00 91.12 192 LEU A O 1
ATOM 1586 N N . LEU A 1 193 ? 15.630 -5.456 -17.851 1.00 92.38 193 LEU A N 1
ATOM 1587 C CA . LEU A 1 193 ? 16.119 -4.857 -16.604 1.00 92.38 193 LEU A CA 1
ATOM 1588 C C . LEU A 1 193 ? 17.361 -5.566 -16.030 1.00 92.38 193 LEU A C 1
ATOM 1590 O O . LEU A 1 193 ? 18.101 -4.973 -15.249 1.00 92.38 193 LEU A O 1
ATOM 1594 N N . ASN A 1 194 ? 17.625 -6.812 -16.433 1.00 90.19 194 ASN A N 1
ATOM 1595 C CA . ASN A 1 194 ? 18.852 -7.547 -16.104 1.00 90.19 194 ASN A CA 1
ATOM 1596 C C . ASN A 1 194 ? 20.034 -7.239 -17.046 1.00 90.19 194 ASN A C 1
ATOM 1598 O O . ASN A 1 194 ? 21.113 -7.802 -16.870 1.00 90.19 194 ASN A O 1
ATOM 1602 N N . GLY A 1 195 ? 19.861 -6.349 -18.027 1.00 84.56 195 GLY A N 1
ATOM 1603 C CA . GLY A 1 195 ? 20.965 -5.827 -18.834 1.00 84.56 195 GLY A CA 1
ATOM 1604 C C . GLY A 1 195 ? 21.443 -6.755 -19.953 1.00 84.56 195 GLY A C 1
ATOM 1605 O O . GLY A 1 195 ? 22.627 -7.086 -20.049 1.00 84.56 195 GLY A O 1
ATOM 1606 N N . ILE A 1 196 ? 20.520 -7.193 -20.809 1.00 83.38 196 ILE A N 1
ATOM 1607 C CA . ILE A 1 196 ? 20.823 -8.051 -21.964 1.00 83.38 196 ILE A CA 1
ATOM 1608 C C . ILE A 1 196 ? 21.337 -7.258 -23.185 1.00 83.38 196 ILE A C 1
ATOM 1610 O O . ILE A 1 196 ? 21.020 -6.073 -23.339 1.00 83.38 196 ILE A O 1
ATOM 1614 N N . PRO A 1 197 ? 22.099 -7.895 -24.096 1.00 84.75 197 PRO A N 1
ATOM 1615 C CA . PRO A 1 197 ? 22.383 -7.326 -25.412 1.00 84.75 197 PRO A CA 1
ATOM 1616 C C . PRO A 1 197 ? 21.097 -7.098 -26.216 1.00 84.75 197 PRO A C 1
ATOM 1618 O O . PRO A 1 197 ? 20.177 -7.914 -26.166 1.00 84.75 197 PRO A O 1
ATOM 1621 N N . ILE A 1 198 ? 21.037 -5.996 -26.969 1.00 81.50 198 ILE A N 1
ATOM 1622 C CA . ILE A 1 198 ? 19.854 -5.624 -27.769 1.00 81.50 198 ILE A CA 1
ATOM 1623 C C . ILE A 1 198 ? 19.563 -6.700 -28.821 1.00 81.50 198 ILE A C 1
ATOM 1625 O O . ILE A 1 198 ? 18.418 -7.126 -28.963 1.00 81.50 198 ILE A O 1
ATOM 1629 N N . GLU A 1 199 ? 20.601 -7.191 -29.498 1.00 80.25 199 GLU A N 1
ATOM 1630 C CA . GLU A 1 199 ? 20.501 -8.227 -30.535 1.00 80.25 199 GLU A CA 1
ATOM 1631 C C . GLU A 1 199 ? 19.951 -9.556 -29.983 1.00 80.25 199 GLU A C 1
ATOM 1633 O O . GLU A 1 199 ? 19.161 -10.226 -30.646 1.00 80.25 199 GLU A O 1
ATOM 1638 N N . ASP A 1 200 ? 20.280 -9.883 -28.730 1.00 78.50 200 ASP A N 1
ATOM 1639 C CA . ASP A 1 200 ? 19.854 -11.114 -28.048 1.00 78.50 200 ASP A CA 1
ATOM 1640 C C . ASP A 1 200 ? 18.495 -10.971 -27.338 1.00 78.50 200 ASP A C 1
ATOM 1642 O O . ASP A 1 200 ? 17.970 -11.922 -26.741 1.00 78.50 200 ASP A O 1
ATOM 1646 N N . SER A 1 201 ? 17.917 -9.766 -27.354 1.00 78.12 201 SER A N 1
ATOM 1647 C CA . SER A 1 201 ? 16.685 -9.479 -26.624 1.00 78.12 201 SER A CA 1
ATOM 1648 C C . SER A 1 201 ? 15.464 -10.137 -27.258 1.00 78.12 201 SER A C 1
ATOM 1650 O O . SER A 1 201 ? 14.579 -10.602 -26.535 1.00 78.12 201 SER A O 1
ATOM 1652 N N . GLY A 1 202 ? 15.426 -10.215 -28.593 1.00 81.38 202 GLY A N 1
ATOM 1653 C CA . GLY A 1 202 ? 14.229 -10.603 -29.342 1.00 81.38 202 GLY A CA 1
ATOM 1654 C C . GLY A 1 202 ? 13.056 -9.632 -29.151 1.00 81.38 202 GLY A C 1
ATOM 1655 O O . GLY A 1 202 ? 11.922 -9.973 -29.483 1.00 81.38 202 GLY A O 1
ATOM 1656 N N . VAL A 1 203 ? 13.314 -8.444 -28.594 1.00 86.00 203 VAL A N 1
ATOM 1657 C CA . VAL A 1 203 ? 12.320 -7.408 -28.311 1.00 86.00 203 VAL A CA 1
ATOM 1658 C C . VAL A 1 203 ? 12.303 -6.410 -29.462 1.00 86.00 203 VAL A C 1
ATOM 1660 O O . VAL A 1 203 ? 13.348 -6.019 -29.972 1.00 86.00 203 VAL A O 1
ATOM 1663 N N . LEU A 1 204 ? 11.110 -5.979 -29.870 1.00 88.81 204 LEU A N 1
ATOM 1664 C CA . LEU A 1 204 ? 10.961 -4.955 -30.901 1.00 88.81 204 LEU A CA 1
ATOM 1665 C C . LEU A 1 204 ? 11.606 -3.634 -30.458 1.00 88.81 204 LEU A C 1
ATOM 1667 O O . LEU A 1 204 ? 11.388 -3.181 -29.332 1.00 88.81 204 LEU A O 1
ATOM 1671 N N . ASP A 1 205 ? 12.299 -2.958 -31.377 1.00 87.75 205 ASP A N 1
ATOM 1672 C CA . ASP A 1 205 ? 12.911 -1.647 -31.118 1.00 87.75 205 ASP A CA 1
ATOM 1673 C C . ASP A 1 205 ? 11.901 -0.627 -30.578 1.00 87.75 205 ASP A C 1
ATOM 1675 O O . ASP A 1 205 ? 12.220 0.143 -29.677 1.00 87.75 205 ASP A O 1
ATOM 1679 N N . SER A 1 206 ? 10.652 -0.665 -31.057 1.00 90.56 206 SER A N 1
ATOM 1680 C CA . SER A 1 206 ? 9.572 0.198 -30.568 1.00 90.56 206 SER A CA 1
ATOM 1681 C C . SER A 1 206 ? 9.250 -0.021 -29.089 1.00 90.56 206 SER A C 1
ATOM 1683 O O . SER A 1 206 ? 8.897 0.926 -28.389 1.00 90.56 206 SER A O 1
ATOM 1685 N N . THR A 1 207 ? 9.364 -1.262 -28.612 1.00 90.25 207 THR A N 1
ATOM 1686 C CA . THR A 1 207 ? 9.138 -1.624 -27.210 1.00 90.25 207 THR A CA 1
ATOM 1687 C C . THR A 1 207 ? 10.305 -1.151 -26.349 1.00 90.25 207 THR A C 1
ATOM 1689 O O . THR A 1 207 ? 10.088 -0.549 -25.300 1.00 90.25 207 THR A O 1
ATOM 1692 N N . ILE A 1 208 ? 11.541 -1.336 -26.822 1.00 90.69 208 ILE A N 1
ATOM 1693 C CA . ILE A 1 208 ? 12.736 -0.794 -26.161 1.00 90.69 208 ILE A CA 1
ATOM 1694 C C . ILE A 1 208 ? 12.634 0.735 -26.068 1.00 90.69 208 ILE A C 1
ATOM 1696 O O . ILE A 1 208 ? 12.818 1.300 -24.994 1.00 90.69 208 ILE A O 1
ATOM 1700 N N . ASP A 1 209 ? 12.281 1.410 -27.163 1.00 91.69 209 ASP A N 1
ATOM 1701 C CA . ASP A 1 209 ? 12.099 2.863 -27.197 1.00 91.69 209 ASP A CA 1
ATOM 1702 C C . ASP A 1 209 ? 10.998 3.341 -26.247 1.00 91.69 209 ASP A C 1
ATOM 1704 O O . ASP A 1 209 ? 11.121 4.419 -25.664 1.00 91.69 209 ASP A O 1
ATOM 1708 N N . ALA A 1 210 ? 9.924 2.565 -26.075 1.00 92.00 210 ALA A N 1
ATOM 1709 C CA . ALA A 1 210 ? 8.880 2.876 -25.106 1.00 92.00 210 ALA A CA 1
ATOM 1710 C C . ALA A 1 210 ? 9.423 2.835 -23.669 1.00 92.00 210 ALA A C 1
ATOM 1712 O O . ALA A 1 210 ? 9.183 3.776 -22.913 1.00 92.00 210 ALA A O 1
ATOM 1713 N N . TYR A 1 211 ? 10.209 1.812 -23.319 1.00 92.12 211 TYR A N 1
ATOM 1714 C CA . TYR A 1 211 ? 10.819 1.699 -21.990 1.00 92.12 211 TYR A CA 1
ATOM 1715 C C . TYR A 1 211 ? 11.923 2.733 -21.730 1.00 92.12 211 TYR A C 1
ATOM 1717 O O . TYR A 1 211 ? 12.088 3.183 -20.593 1.00 92.12 211 TYR A O 1
ATOM 1725 N N . VAL A 1 212 ? 12.638 3.160 -22.776 1.00 93.00 212 VAL A N 1
ATOM 1726 C CA . VAL A 1 212 ? 13.567 4.298 -22.696 1.00 93.00 212 VAL A CA 1
ATOM 1727 C C . VAL A 1 212 ? 12.806 5.594 -22.434 1.00 93.00 212 VAL A C 1
ATOM 1729 O O . VAL A 1 212 ? 13.139 6.344 -21.523 1.00 93.00 212 VAL A O 1
ATOM 1732 N N . LYS A 1 213 ? 11.727 5.852 -23.181 1.00 93.75 213 LYS A N 1
ATOM 1733 C CA . LYS A 1 213 ? 10.895 7.053 -22.986 1.00 93.75 213 LYS A CA 1
ATOM 1734 C C . LYS A 1 213 ? 10.201 7.087 -21.627 1.00 93.75 213 LYS A C 1
ATOM 1736 O O . LYS A 1 213 ? 9.922 8.175 -21.132 1.00 93.75 213 LYS A O 1
ATOM 1741 N N . SER A 1 214 ? 9.912 5.930 -21.035 1.00 89.75 214 SER A N 1
ATOM 1742 C CA . SER A 1 214 ? 9.345 5.844 -19.689 1.00 89.75 214 SER A CA 1
ATOM 1743 C C . SER A 1 214 ? 10.389 5.951 -18.571 1.00 89.75 214 SER A C 1
ATOM 1745 O O . SER A 1 214 ? 10.003 5.888 -17.408 1.00 89.75 214 SER A O 1
ATOM 1747 N N . GLY A 1 215 ? 11.686 6.069 -18.891 1.00 91.19 215 GLY A N 1
ATOM 1748 C CA . GLY A 1 215 ? 12.767 6.140 -17.901 1.00 91.19 215 GLY A CA 1
ATOM 1749 C C . GLY A 1 215 ? 12.971 4.841 -17.114 1.00 91.19 215 GLY A C 1
ATOM 1750 O O . GLY A 1 215 ? 13.418 4.875 -15.971 1.00 91.19 215 GLY A O 1
ATOM 1751 N N . LEU A 1 216 ? 12.585 3.690 -17.681 1.00 92.25 216 LEU A N 1
ATOM 1752 C CA . LEU A 1 216 ? 12.834 2.382 -17.059 1.00 92.25 216 LEU A CA 1
ATOM 1753 C C . LEU A 1 216 ? 14.212 1.848 -17.430 1.00 92.25 216 LEU A C 1
ATOM 1755 O O . LEU A 1 216 ? 14.875 1.220 -16.609 1.00 92.25 216 LEU A O 1
ATOM 1759 N N . ILE A 1 217 ? 14.639 2.081 -18.666 1.00 94.12 217 ILE A N 1
ATOM 1760 C CA . ILE A 1 217 ? 15.928 1.617 -19.165 1.00 94.12 217 ILE A CA 1
ATOM 1761 C C . ILE A 1 217 ? 16.627 2.723 -19.939 1.00 94.12 217 ILE A C 1
ATOM 1763 O O . ILE A 1 217 ? 16.001 3.501 -20.645 1.00 94.12 217 ILE A O 1
ATOM 1767 N N . PHE A 1 218 ? 17.945 2.715 -19.884 1.00 93.19 218 PHE A N 1
ATOM 1768 C CA . PHE A 1 218 ? 18.814 3.423 -20.801 1.00 93.19 218 PHE A CA 1
ATOM 1769 C C . PHE A 1 218 ? 19.372 2.413 -21.812 1.00 93.19 218 PHE A C 1
ATOM 1771 O O . PHE A 1 218 ? 19.599 1.250 -21.475 1.00 93.19 218 PHE A O 1
ATOM 1778 N N . LYS A 1 219 ? 19.615 2.834 -23.057 1.00 91.12 219 LYS A N 1
ATOM 1779 C CA . LYS A 1 219 ? 20.281 1.988 -24.057 1.00 91.12 219 LYS A CA 1
ATOM 1780 C C . LYS A 1 219 ? 21.526 2.653 -24.622 1.00 91.12 219 LYS A C 1
ATOM 1782 O O . LYS A 1 219 ? 21.501 3.834 -24.970 1.00 91.12 219 LYS A O 1
ATOM 1787 N N . ASP A 1 220 ? 22.588 1.867 -24.762 1.00 88.38 220 ASP A N 1
ATOM 1788 C CA . ASP A 1 220 ? 23.722 2.205 -25.618 1.00 88.38 220 ASP A CA 1
ATOM 1789 C C . ASP A 1 220 ? 23.559 1.550 -27.006 1.00 88.38 220 ASP A C 1
ATOM 1791 O O . ASP A 1 220 ? 22.468 1.124 -27.388 1.00 88.38 220 ASP A O 1
ATOM 1795 N N . LYS A 1 221 ? 24.629 1.502 -27.808 1.00 82.88 221 LYS A N 1
ATOM 1796 C CA . LYS A 1 221 ? 24.592 0.913 -29.160 1.00 82.88 221 LYS A CA 1
ATOM 1797 C C . LYS A 1 221 ? 24.369 -0.605 -29.183 1.00 82.88 221 LYS A C 1
ATOM 1799 O O . LYS A 1 221 ? 24.050 -1.138 -30.235 1.00 82.88 221 LYS A O 1
ATOM 1804 N N . SER A 1 222 ? 24.601 -1.291 -28.073 1.00 84.12 222 SER A N 1
ATOM 1805 C CA . SER A 1 222 ? 24.715 -2.749 -27.986 1.00 84.12 222 SER A CA 1
ATOM 1806 C C . SER A 1 222 ? 23.891 -3.365 -26.857 1.00 84.12 222 SER A C 1
ATOM 1808 O O . SER A 1 222 ? 23.559 -4.549 -26.913 1.00 84.12 222 SER A O 1
ATOM 1810 N N . ARG A 1 223 ? 23.570 -2.590 -25.818 1.00 89.25 223 ARG A N 1
ATOM 1811 C CA . ARG A 1 223 ? 23.008 -3.078 -24.559 1.00 89.25 223 ARG A CA 1
ATOM 1812 C C . ARG A 1 223 ? 21.960 -2.137 -23.994 1.00 89.25 223 ARG A C 1
ATOM 1814 O O . ARG A 1 223 ? 21.997 -0.926 -24.217 1.00 89.25 223 ARG A O 1
ATOM 1821 N N . VAL A 1 224 ? 21.061 -2.725 -23.213 1.00 92.12 224 VAL A N 1
ATOM 1822 C CA . VAL A 1 224 ? 20.154 -2.002 -22.322 1.00 92.12 224 VAL A CA 1
ATOM 1823 C C . VAL A 1 224 ? 20.665 -2.085 -20.888 1.00 92.12 224 VAL A C 1
ATOM 1825 O O . VAL A 1 224 ? 21.284 -3.074 -20.503 1.00 92.12 224 VAL A O 1
ATOM 1828 N N . TYR A 1 225 ? 20.397 -1.051 -20.103 1.00 91.50 225 TYR A N 1
ATOM 1829 C CA . TYR A 1 225 ? 20.671 -0.995 -18.674 1.00 91.50 225 TYR A CA 1
ATOM 1830 C C . TYR A 1 225 ? 19.435 -0.444 -17.975 1.00 91.50 225 TYR A C 1
ATOM 1832 O O . TYR A 1 225 ? 18.800 0.464 -18.511 1.00 91.50 225 TYR A O 1
ATOM 1840 N N . PRO A 1 226 ? 19.074 -0.953 -16.797 1.00 93.81 226 PRO A N 1
ATOM 1841 C CA . PRO A 1 226 ? 18.038 -0.329 -15.990 1.00 93.81 226 PRO A CA 1
ATOM 1842 C C . PRO A 1 226 ? 18.466 1.086 -15.572 1.00 93.81 226 PRO A C 1
ATOM 1844 O O . PRO A 1 226 ? 19.608 1.326 -15.180 1.00 93.81 226 PRO A O 1
ATOM 1847 N N . GLU A 1 227 ? 17.535 2.030 -15.661 1.00 93.88 227 GLU A N 1
ATOM 1848 C CA . GLU A 1 227 ? 17.649 3.296 -14.936 1.00 93.88 227 GLU A CA 1
ATOM 1849 C C . GLU A 1 227 ? 17.239 3.094 -13.474 1.00 93.88 227 GLU A C 1
ATOM 1851 O O . GLU A 1 227 ? 16.801 2.017 -13.082 1.00 93.88 227 GLU A O 1
ATOM 1856 N N . GLU A 1 228 ? 17.336 4.130 -12.644 1.00 92.06 228 GLU A N 1
ATOM 1857 C CA . GLU A 1 228 ? 17.032 4.014 -11.214 1.00 92.06 228 GLU A CA 1
ATOM 1858 C C . GLU A 1 228 ? 15.594 3.543 -10.937 1.00 92.06 228 GLU A C 1
ATOM 1860 O O . GLU A 1 228 ? 15.366 2.721 -10.052 1.00 92.06 228 GLU A O 1
ATOM 1865 N N . LEU A 1 229 ? 14.617 4.006 -11.725 1.00 91.00 229 LEU A N 1
ATOM 1866 C CA . LEU A 1 229 ? 13.254 3.482 -11.646 1.00 91.00 229 LEU A CA 1
ATOM 1867 C C . LEU A 1 229 ? 13.192 2.022 -12.118 1.00 91.00 229 LEU A C 1
ATOM 1869 O O . LEU A 1 229 ? 12.504 1.208 -11.509 1.00 91.00 229 LEU A O 1
ATOM 1873 N N . GLY A 1 230 ? 13.933 1.681 -13.174 1.00 93.31 230 GLY A N 1
ATOM 1874 C CA . GLY A 1 230 ? 14.063 0.311 -13.662 1.00 93.31 230 GLY A CA 1
ATOM 1875 C C . GLY A 1 230 ? 14.636 -0.644 -12.625 1.00 93.31 230 GLY A C 1
ATOM 1876 O O . GLY A 1 230 ? 14.140 -1.755 -12.501 1.00 93.31 230 GLY A O 1
ATOM 1877 N N . GLU A 1 231 ? 15.626 -0.212 -11.848 1.00 93.50 231 GLU A N 1
ATOM 1878 C CA . GLU A 1 231 ? 16.192 -0.970 -10.729 1.00 93.50 231 GLU A CA 1
ATOM 1879 C C . GLU A 1 231 ? 15.114 -1.291 -9.682 1.00 93.50 231 GLU A C 1
ATOM 1881 O O . GLU A 1 231 ? 14.943 -2.448 -9.309 1.00 93.50 231 GLU A O 1
ATOM 1886 N N . ILE A 1 232 ? 14.303 -0.301 -9.290 1.00 92.94 232 ILE A N 1
ATOM 1887 C CA . ILE A 1 232 ? 13.207 -0.498 -8.324 1.00 92.94 232 ILE A CA 1
ATOM 1888 C C . ILE A 1 232 ? 12.152 -1.472 -8.869 1.00 92.94 232 ILE A C 1
ATOM 1890 O O . ILE A 1 232 ? 11.666 -2.343 -8.147 1.00 92.94 232 ILE A O 1
ATOM 1894 N N . ILE A 1 233 ? 11.796 -1.350 -10.151 1.00 92.06 233 ILE A N 1
ATOM 1895 C CA . ILE A 1 233 ? 10.858 -2.278 -10.795 1.00 92.06 233 ILE A CA 1
ATOM 1896 C C . ILE A 1 233 ? 11.476 -3.665 -10.952 1.00 92.06 233 ILE A C 1
ATOM 1898 O O . ILE A 1 233 ? 10.774 -4.658 -10.807 1.00 92.06 233 ILE A O 1
ATOM 1902 N N . ARG A 1 234 ? 12.779 -3.776 -11.202 1.00 91.88 234 ARG A N 1
ATOM 1903 C 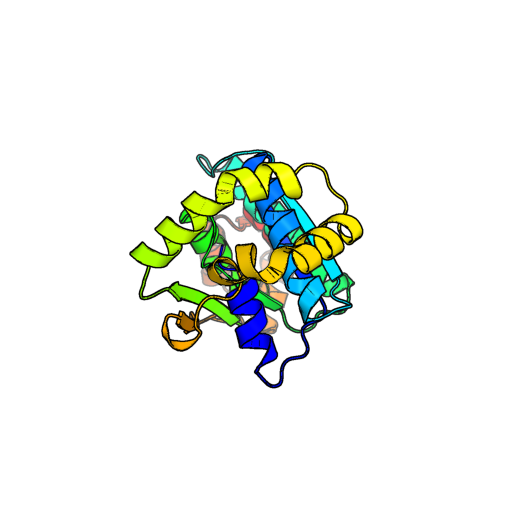CA . ARG A 1 234 ? 13.454 -5.071 -11.277 1.00 91.88 234 ARG A CA 1
ATOM 1904 C C . ARG A 1 234 ? 13.312 -5.819 -9.959 1.00 91.88 234 ARG A C 1
ATOM 1906 O O . ARG A 1 234 ? 12.945 -6.989 -9.990 1.00 91.88 234 ARG A O 1
ATOM 1913 N N . ASP A 1 235 ? 13.530 -5.137 -8.839 1.00 89.25 235 ASP A N 1
ATOM 1914 C CA . ASP A 1 235 ? 13.412 -5.719 -7.500 1.00 89.25 235 ASP A CA 1
ATOM 1915 C C . ASP A 1 235 ? 11.970 -6.168 -7.190 1.00 89.25 235 ASP A C 1
ATOM 1917 O O . ASP A 1 235 ? 11.766 -7.181 -6.530 1.00 89.25 235 ASP A O 1
ATOM 1921 N N . LEU A 1 236 ? 10.960 -5.479 -7.733 1.00 86.31 236 LEU A N 1
ATOM 1922 C CA . LEU A 1 236 ? 9.546 -5.873 -7.629 1.00 86.31 236 LEU A CA 1
ATOM 1923 C C . LEU A 1 236 ? 9.199 -7.153 -8.393 1.00 86.31 236 LEU A C 1
ATOM 1925 O O . LEU A 1 236 ? 8.251 -7.867 -8.046 1.00 86.31 236 LEU A O 1
ATOM 1929 N N . LEU A 1 237 ? 9.903 -7.383 -9.496 1.00 85.81 237 LEU A N 1
ATOM 1930 C CA . LEU A 1 237 ? 9.606 -8.471 -10.410 1.00 85.81 237 LEU A CA 1
ATOM 1931 C C . LEU A 1 237 ? 10.328 -9.775 -10.022 1.00 85.81 237 LEU A C 1
ATOM 1933 O O . LEU A 1 237 ? 9.894 -10.836 -10.478 1.00 85.81 237 LEU A O 1
ATOM 1937 N N . GLN A 1 238 ? 11.394 -9.721 -9.217 1.00 75.94 238 GLN A N 1
ATOM 1938 C CA . GLN A 1 238 ? 12.106 -10.911 -8.720 1.00 75.94 238 GLN A CA 1
ATOM 1939 C C . GLN A 1 238 ? 11.222 -11.785 -7.820 1.00 75.94 238 GLN A C 1
ATOM 1941 O O . GLN A 1 238 ? 11.337 -13.023 -7.975 1.00 75.94 238 GLN A O 1
#

Radius of gyration: 20.27 Å; chains: 1; bounding box: 50×33×58 Å

Sequence (238 aa):
MVVSEVFWYLRNTDEKLFDVSLIFTDDEEIKAGVNAVIGAIRSRYGNIRFHRHMIRYQDITDNDSLKDFLRVFVNAIGDARNHGSDRIYLNVTGGRKIQGIVMSMYAGLAGISKVYNVINKDVRNYNENFEKIKDEIMKDFRDVDEKTATERYRKDEKLYDPVFYPDPESLSYIELPVISLPRDEIEMLKRLLNGIPIEDSGVLDSTIDAYVKSGLIFKDKSRVYPEELGEIIRDLLQ